Protein AF-A0A7S2LCD8-F1 (afdb_monomer_lite)

pLDDT: mean 74.04, std 15.07, range [37.44, 95.19]

Organism: NCBI:txid1333877

Radius of gyration: 18.88 Å; chains: 1; bounding box: 51×35×50 Å

Structure (mmCIF, N/CA/C/O backbone):
data_AF-A0A7S2LCD8-F1
#
_entry.id   AF-A0A7S2LCD8-F1
#
loop_
_atom_site.group_PDB
_atom_site.id
_atom_site.type_symbol
_atom_site.label_atom_id
_atom_site.label_alt_id
_atom_site.label_comp_id
_atom_site.label_asym_id
_atom_site.label_entity_id
_atom_site.label_seq_id
_atom_site.pdbx_PDB_ins_code
_atom_site.Cartn_x
_atom_site.Cartn_y
_atom_site.Cartn_z
_atom_site.occupancy
_atom_site.B_iso_or_equiv
_atom_site.auth_seq_id
_atom_site.auth_comp_id
_atom_site.auth_asym_id
_atom_site.auth_atom_id
_atom_site.pdbx_PDB_model_num
ATOM 1 N N . GLY A 1 1 ? -22.373 6.140 1.213 1.00 55.47 1 GLY A N 1
ATOM 2 C CA . GLY A 1 1 ? -22.845 5.028 2.057 1.00 55.47 1 GLY A CA 1
ATOM 3 C C . GLY A 1 1 ? -22.522 5.292 3.515 1.00 55.47 1 GLY A C 1
ATOM 4 O O . GLY A 1 1 ? -21.656 6.103 3.817 1.00 55.47 1 GLY A O 1
ATOM 5 N N . THR A 1 2 ? -23.261 4.657 4.424 1.00 69.88 2 THR A N 1
ATOM 6 C CA . THR A 1 2 ? -23.202 4.880 5.884 1.00 69.88 2 THR A CA 1
ATOM 7 C C . THR A 1 2 ? -22.302 3.887 6.629 1.00 69.88 2 THR A C 1
ATOM 9 O O . THR A 1 2 ? -22.151 4.004 7.842 1.00 69.88 2 THR A O 1
ATOM 12 N N . CYS A 1 3 ? -21.682 2.924 5.934 1.00 80.62 3 CYS A N 1
ATOM 13 C CA . CYS A 1 3 ? -20.945 1.817 6.561 1.00 80.62 3 CYS A CA 1
ATOM 14 C C . CYS A 1 3 ? -19.769 2.256 7.447 1.00 80.62 3 CYS A C 1
ATOM 16 O O . CYS A 1 3 ? -19.452 1.574 8.420 1.00 80.62 3 CYS A O 1
ATOM 18 N N . ALA A 1 4 ? -19.160 3.406 7.153 1.00 80.50 4 ALA A N 1
ATOM 19 C CA . ALA A 1 4 ? -18.017 3.945 7.887 1.00 80.50 4 ALA A CA 1
ATOM 20 C C . ALA A 1 4 ? -18.398 4.802 9.115 1.00 80.50 4 ALA A C 1
ATOM 22 O O . ALA A 1 4 ? -17.519 5.327 9.790 1.00 80.50 4 ALA A O 1
ATOM 23 N N . TRP A 1 5 ? -19.693 4.969 9.411 1.00 86.00 5 TRP A N 1
ATOM 24 C CA . TRP A 1 5 ? -20.191 5.919 10.414 1.00 86.00 5 TRP A CA 1
ATOM 25 C C . TRP A 1 5 ? -21.080 5.257 11.471 1.00 86.00 5 TRP A C 1
ATOM 27 O O . TRP A 1 5 ? -22.223 5.667 11.682 1.00 86.00 5 TRP A O 1
ATOM 37 N N . THR A 1 6 ? -20.552 4.235 12.142 1.00 86.69 6 THR A N 1
ATOM 38 C CA . THR A 1 6 ? -21.196 3.627 13.317 1.00 86.69 6 THR A CA 1
ATOM 39 C C . THR A 1 6 ? -20.940 4.455 14.576 1.00 86.69 6 THR A C 1
ATOM 41 O O . THR A 1 6 ? -19.997 5.250 14.623 1.00 86.69 6 THR A O 1
ATOM 44 N N . ASP A 1 7 ? -21.747 4.257 15.618 1.00 89.19 7 ASP A N 1
ATOM 45 C CA . ASP A 1 7 ? -21.558 4.960 16.894 1.00 89.19 7 ASP A CA 1
ATOM 46 C C . ASP A 1 7 ? -20.192 4.648 17.515 1.00 89.19 7 ASP A C 1
ATOM 48 O O . ASP A 1 7 ? -19.476 5.564 17.905 1.00 89.19 7 ASP A O 1
ATOM 52 N N . ALA A 1 8 ? -19.738 3.394 17.434 1.00 86.44 8 ALA A N 1
ATOM 53 C CA . ALA A 1 8 ? -18.400 3.006 17.881 1.00 86.44 8 ALA A CA 1
ATOM 54 C C . ALA A 1 8 ? -17.273 3.793 17.178 1.00 86.44 8 ALA A C 1
ATOM 56 O O . ALA A 1 8 ? -16.275 4.152 17.804 1.00 86.44 8 ALA A O 1
ATOM 57 N N . ILE A 1 9 ? -17.424 4.093 15.882 1.00 88.50 9 ILE A N 1
ATOM 58 C CA . ILE A 1 9 ? -16.447 4.895 15.129 1.00 88.50 9 ILE A CA 1
ATOM 59 C C . ILE A 1 9 ? -16.526 6.369 15.544 1.00 88.50 9 ILE A C 1
ATOM 61 O O . ILE A 1 9 ? -15.492 7.023 15.679 1.00 88.50 9 ILE A O 1
ATOM 65 N N . ARG A 1 10 ? -17.731 6.899 15.790 1.00 89.12 10 ARG A N 1
ATOM 66 C CA . ARG A 1 10 ? -17.924 8.276 16.281 1.00 89.12 10 ARG A CA 1
ATOM 67 C C . ARG A 1 10 ? -17.316 8.478 17.667 1.00 89.12 10 ARG A C 1
ATOM 69 O O . ARG A 1 10 ? -16.632 9.478 17.876 1.00 89.12 10 ARG A O 1
ATOM 76 N N . ASP A 1 11 ? -17.499 7.516 18.564 1.00 89.56 11 ASP A N 1
ATOM 77 C CA . ASP A 1 11 ? -16.921 7.541 19.908 1.00 89.56 11 ASP A CA 1
ATOM 78 C C . ASP A 1 11 ? -15.393 7.502 19.847 1.00 89.56 11 ASP A C 1
ATOM 80 O O . ASP A 1 11 ? -14.712 8.255 20.545 1.00 89.56 11 ASP A O 1
ATOM 84 N N . ARG A 1 12 ? -14.830 6.692 18.941 1.00 87.81 12 ARG A N 1
ATOM 85 C CA . ARG A 1 12 ? -13.382 6.661 18.701 1.00 87.81 12 ARG A CA 1
ATOM 86 C C . ARG A 1 12 ? -12.871 7.985 18.132 1.00 87.81 12 ARG A C 1
ATOM 88 O O . ARG A 1 12 ? -11.840 8.478 18.576 1.00 87.81 12 ARG A O 1
ATOM 95 N N . LEU A 1 13 ? -13.619 8.601 17.213 1.00 86.31 13 LEU A N 1
ATOM 96 C CA . LEU A 1 13 ? -13.315 9.918 16.637 1.00 86.31 13 LEU A CA 1
ATOM 97 C C . LEU A 1 13 ? -13.305 11.055 17.667 1.00 86.31 13 LEU A C 1
ATOM 99 O O . LEU A 1 13 ? -12.672 12.088 17.439 1.00 86.31 13 LEU A O 1
ATOM 103 N N . ALA A 1 14 ? -14.024 10.900 18.779 1.00 87.12 14 ALA A N 1
ATOM 104 C CA . ALA A 1 14 ? -14.004 11.861 19.876 1.00 87.12 14 ALA A CA 1
ATOM 105 C C . ALA A 1 14 ? -12.678 11.840 20.659 1.00 87.12 14 ALA A C 1
ATOM 107 O O . ALA A 1 14 ? -12.384 12.802 21.360 1.00 87.12 14 ALA A O 1
ATOM 108 N N . GLN A 1 15 ? -11.878 10.779 20.514 1.00 86.44 15 GLN A N 1
ATOM 109 C CA . GLN A 1 15 ? -10.609 10.581 21.222 1.00 86.44 15 GLN A CA 1
ATOM 110 C C . GLN A 1 15 ? -9.383 11.027 20.402 1.00 86.44 15 GLN A C 1
ATOM 112 O O . GLN A 1 15 ? -8.271 11.024 20.922 1.00 86.44 15 GLN A O 1
ATOM 117 N N . CYS A 1 16 ? -9.557 11.394 19.128 1.00 86.25 16 CYS A N 1
ATOM 118 C CA . CYS A 1 16 ? -8.460 11.813 18.248 1.00 86.25 16 CYS A CA 1
ATOM 119 C C . CYS A 1 16 ? -8.174 13.318 18.375 1.00 86.25 16 CYS A C 1
ATOM 121 O O . CYS A 1 16 ? -9.072 14.102 18.687 1.00 86.25 16 CYS A O 1
ATOM 123 N N . GLY A 1 17 ? -6.950 13.731 18.030 1.00 85.88 17 GLY A N 1
ATOM 124 C CA . GLY A 1 17 ? -6.634 15.144 17.805 1.00 85.88 17 GLY A CA 1
ATOM 125 C C . GLY A 1 17 ? -7.400 15.721 16.606 1.00 85.88 17 GLY A C 1
ATOM 126 O O . GLY A 1 17 ? -7.797 14.986 15.698 1.00 85.88 17 GLY A O 1
ATOM 127 N N . ASP A 1 18 ? -7.614 17.039 16.594 1.00 86.38 18 ASP A N 1
ATOM 128 C CA . ASP A 1 18 ? -8.485 17.706 15.612 1.00 86.38 18 ASP A CA 1
ATOM 129 C C . ASP A 1 18 ? -8.015 17.563 14.153 1.00 86.38 18 ASP A C 1
ATOM 131 O O . ASP A 1 18 ? -8.847 17.419 13.248 1.00 86.38 18 ASP A O 1
ATOM 135 N N . ASP A 1 19 ? -6.702 17.549 13.917 1.00 84.00 19 ASP A N 1
ATOM 136 C CA . ASP A 1 19 ? -6.129 17.401 12.575 1.00 84.00 19 ASP A CA 1
ATOM 137 C C . ASP A 1 19 ? -6.316 15.979 12.027 1.00 84.00 19 ASP A C 1
ATOM 139 O O . ASP A 1 19 ? -6.861 15.804 10.933 1.00 84.00 19 ASP A O 1
ATOM 143 N N . ASP A 1 20 ? -5.974 14.951 12.815 1.00 83.44 20 ASP A N 1
ATOM 144 C CA . ASP A 1 20 ? -6.192 13.549 12.429 1.00 83.44 20 ASP A CA 1
ATOM 145 C C . ASP A 1 20 ? -7.674 13.270 12.208 1.00 83.44 20 ASP A C 1
ATOM 147 O O . ASP A 1 20 ? -8.060 12.590 11.260 1.00 83.44 20 ASP A O 1
ATOM 151 N N . LYS A 1 21 ? -8.527 13.834 13.070 1.00 85.06 21 LYS A N 1
ATOM 152 C CA . LYS A 1 21 ? -9.976 13.713 12.961 1.00 85.06 21 LYS A CA 1
ATOM 153 C C . LYS A 1 21 ? -10.455 14.252 11.623 1.00 85.06 21 LYS A C 1
ATOM 155 O O . LYS A 1 21 ? -11.257 13.593 10.971 1.00 85.06 21 LYS A O 1
ATOM 160 N N . ARG A 1 22 ? -9.983 15.423 11.183 1.00 86.94 22 ARG A N 1
ATOM 161 C CA . ARG A 1 22 ? -10.373 15.994 9.885 1.00 86.94 22 ARG A CA 1
ATOM 162 C C . ARG A 1 22 ? -10.011 15.058 8.738 1.00 86.94 22 ARG A C 1
ATOM 164 O O . ARG A 1 22 ? -10.870 14.785 7.900 1.00 86.94 22 ARG A O 1
ATOM 171 N N . GLN A 1 23 ? -8.783 14.554 8.725 1.00 86.06 23 GLN A N 1
ATOM 172 C CA . GLN A 1 23 ? -8.305 13.709 7.639 1.00 86.06 23 GLN A CA 1
ATOM 173 C C . GLN A 1 23 ? -8.992 12.336 7.635 1.00 86.06 23 GLN A C 1
ATOM 175 O O . GLN A 1 23 ? -9.474 11.885 6.595 1.00 86.06 23 GLN A O 1
ATOM 180 N N . LEU A 1 24 ? -9.169 11.738 8.813 1.00 85.94 24 LEU A N 1
ATOM 181 C CA . LEU A 1 24 ? -9.886 10.482 8.996 1.00 85.94 24 LEU A CA 1
ATOM 182 C C . LEU A 1 24 ? -11.330 10.569 8.487 1.00 85.94 24 LEU A C 1
ATOM 184 O O . LEU A 1 24 ? -11.808 9.644 7.840 1.00 85.94 24 LEU A O 1
ATOM 188 N N . LYS A 1 25 ? -12.032 11.693 8.692 1.00 87.06 25 LYS A N 1
ATOM 189 C CA . LYS A 1 25 ? -13.385 11.876 8.132 1.00 87.06 25 LYS A CA 1
ATOM 190 C C . LYS A 1 25 ? -13.408 11.824 6.603 1.00 87.06 25 LYS A C 1
ATOM 192 O O . LYS A 1 25 ? -14.356 11.285 6.034 1.00 87.06 25 LYS A O 1
ATOM 197 N N . VAL A 1 26 ? -12.403 12.396 5.939 1.00 88.25 26 VAL A N 1
ATOM 198 C CA . VAL A 1 26 ? -12.306 12.376 4.469 1.00 88.25 26 VAL A CA 1
ATOM 199 C C . VAL A 1 26 ? -12.136 10.940 3.976 1.00 88.25 26 VAL A C 1
ATOM 201 O O . VAL A 1 26 ? -12.832 10.518 3.053 1.00 88.25 26 VAL A O 1
ATOM 204 N N . ASP A 1 27 ? -11.258 10.184 4.621 1.00 88.19 27 ASP A N 1
ATOM 205 C CA . ASP A 1 27 ? -10.946 8.802 4.262 1.00 88.19 27 ASP A CA 1
ATOM 206 C C . ASP A 1 27 ? -12.114 7.843 4.588 1.00 88.19 27 ASP A C 1
ATOM 208 O O . ASP A 1 27 ? -12.477 6.999 3.768 1.00 88.19 27 ASP A O 1
ATOM 212 N N . LEU A 1 28 ? -12.816 8.039 5.712 1.00 86.25 28 LEU A N 1
ATOM 213 C CA . LEU A 1 28 ? -14.052 7.310 6.046 1.00 86.25 28 LEU A CA 1
ATOM 214 C C . LEU A 1 28 ? -15.175 7.564 5.031 1.00 86.25 28 LEU A C 1
ATOM 216 O O . LEU A 1 28 ? -15.915 6.646 4.673 1.00 86.25 28 LEU A O 1
ATOM 220 N N . ASN A 1 29 ? -15.299 8.794 4.528 1.00 86.75 29 ASN A N 1
ATOM 221 C CA . ASN A 1 29 ? -16.264 9.099 3.474 1.00 86.75 29 ASN A CA 1
ATOM 222 C C . ASN A 1 29 ? -15.915 8.387 2.162 1.00 86.75 29 ASN A C 1
ATOM 224 O O . ASN A 1 29 ? -16.821 7.858 1.521 1.00 86.75 29 ASN A O 1
ATOM 228 N N . ARG A 1 30 ? -14.626 8.321 1.793 1.00 84.94 30 ARG A N 1
ATOM 229 C CA . ARG A 1 30 ? -14.166 7.570 0.612 1.00 84.94 30 ARG A CA 1
ATOM 230 C C . ARG A 1 30 ? -14.458 6.075 0.742 1.00 84.94 30 ARG A C 1
ATOM 232 O O . ARG A 1 30 ? -15.060 5.498 -0.163 1.00 84.94 30 ARG A O 1
ATOM 239 N N . LEU A 1 31 ? -14.127 5.475 1.890 1.00 83.25 31 LEU A N 1
ATOM 240 C CA . LEU A 1 31 ? -14.486 4.093 2.239 1.00 83.25 31 LEU A CA 1
ATOM 241 C C . LEU A 1 31 ? -15.987 3.835 2.062 1.00 83.25 31 LEU A C 1
ATOM 243 O O . LEU A 1 31 ? -16.389 2.853 1.447 1.00 83.25 31 LEU A O 1
ATOM 247 N N . GLY A 1 32 ? -16.817 4.755 2.556 1.00 76.75 32 GLY A N 1
ATOM 248 C CA . GLY A 1 32 ? -18.271 4.651 2.496 1.00 76.75 32 GLY A CA 1
ATOM 249 C C . GLY A 1 32 ? -18.889 4.760 1.100 1.00 76.75 32 GLY A C 1
ATOM 250 O O . GLY A 1 32 ? -20.102 4.566 0.974 1.00 76.75 32 GLY A O 1
ATOM 251 N N . THR A 1 33 ? -18.117 5.115 0.071 1.00 77.25 33 THR A N 1
ATOM 252 C CA . THR A 1 33 ? -18.588 5.252 -1.320 1.00 77.25 33 THR A CA 1
ATOM 253 C C . THR A 1 33 ? -18.122 4.131 -2.247 1.00 77.25 33 THR A C 1
ATOM 255 O O . THR A 1 33 ? -18.540 4.097 -3.399 1.00 77.25 33 THR A O 1
ATOM 258 N N . GLU A 1 34 ? -17.287 3.206 -1.773 1.00 73.56 34 GLU A N 1
ATOM 259 C CA . GLU A 1 34 ? -16.755 2.130 -2.609 1.00 73.56 34 GLU A CA 1
ATOM 260 C C . GLU A 1 34 ? -17.728 0.942 -2.687 1.00 73.56 34 GLU A C 1
ATOM 262 O O . GLU A 1 34 ? -17.779 0.097 -1.798 1.00 73.56 34 GLU A O 1
ATOM 267 N N . GLU A 1 35 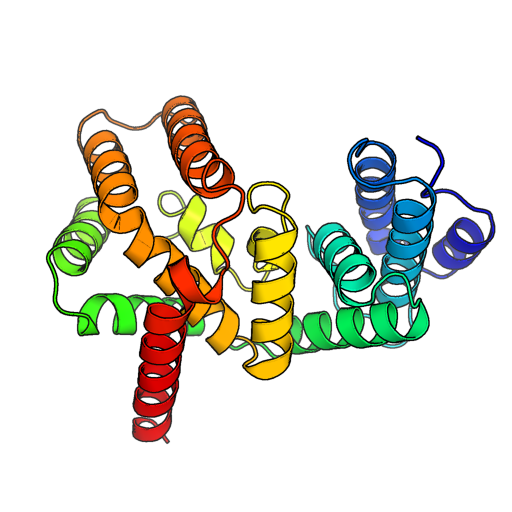? -18.491 0.850 -3.779 1.00 67.62 35 GLU A N 1
ATOM 268 C CA . GLU A 1 35 ? -19.505 -0.202 -3.978 1.00 67.62 35 GLU A CA 1
ATOM 269 C C . GLU A 1 35 ? -18.914 -1.621 -4.056 1.00 67.62 35 GLU A C 1
ATOM 271 O O . GLU A 1 35 ? -19.580 -2.596 -3.709 1.00 67.62 35 GLU A O 1
ATOM 276 N N . SER A 1 36 ? -17.652 -1.753 -4.481 1.00 69.38 36 SER A N 1
ATOM 277 C CA . SER A 1 36 ? -16.945 -3.039 -4.555 1.00 69.38 36 SER A CA 1
ATOM 278 C C . SER A 1 36 ? -16.502 -3.584 -3.197 1.00 69.38 36 SER A C 1
ATOM 280 O O . SER A 1 36 ? -16.084 -4.741 -3.115 1.00 69.38 36 SER A O 1
ATOM 282 N N . PHE A 1 37 ? -16.578 -2.773 -2.140 1.00 76.38 37 PHE A N 1
ATOM 283 C CA . PHE A 1 37 ? -16.124 -3.118 -0.802 1.00 76.38 37 PHE A CA 1
ATOM 284 C C . PHE A 1 37 ? -17.340 -3.227 0.124 1.00 76.38 37 PHE A C 1
ATOM 286 O O . PHE A 1 37 ? -17.855 -2.231 0.623 1.00 76.38 37 PHE A O 1
ATOM 293 N N . GLY A 1 38 ? -17.847 -4.455 0.284 1.00 83.75 38 GLY A N 1
ATOM 294 C CA . GLY A 1 38 ? -19.124 -4.740 0.947 1.00 83.75 38 GLY A CA 1
ATOM 295 C C . GLY A 1 38 ? -19.298 -4.071 2.317 1.00 83.75 38 GLY A C 1
ATOM 296 O O . GLY A 1 38 ? -18.333 -3.772 3.020 1.00 83.75 38 GLY A O 1
ATOM 297 N N . GLN A 1 39 ? -20.559 -3.849 2.708 1.00 86.19 39 GLN A N 1
ATOM 298 C CA . GLN A 1 39 ? -20.940 -3.063 3.892 1.00 86.19 39 GLN A CA 1
ATOM 299 C C . GLN A 1 39 ? -20.192 -3.497 5.167 1.00 86.19 39 GLN A C 1
ATOM 301 O O . GLN A 1 39 ? -19.689 -2.649 5.900 1.00 86.19 39 GLN A O 1
ATOM 306 N N . GLU A 1 40 ? -20.088 -4.806 5.413 1.00 89.00 40 GLU A N 1
ATOM 307 C CA . GLU A 1 40 ? -19.394 -5.355 6.582 1.00 89.00 40 GLU A CA 1
ATOM 308 C C . GLU A 1 40 ? -17.883 -5.090 6.531 1.00 89.00 40 GLU A C 1
ATOM 310 O O . GLU A 1 40 ? -17.312 -4.602 7.510 1.00 89.00 40 GLU A O 1
ATOM 315 N N . GLN A 1 41 ? -17.232 -5.341 5.388 1.00 89.75 41 GLN A N 1
ATOM 316 C CA . GLN A 1 41 ? -15.800 -5.071 5.235 1.00 89.75 41 GLN A CA 1
ATOM 317 C C . GLN A 1 41 ? -15.495 -3.576 5.359 1.00 89.75 41 GLN A C 1
ATOM 319 O O . GLN A 1 41 ? -14.499 -3.211 5.982 1.00 89.75 41 GLN A O 1
ATOM 324 N N . CYS A 1 42 ? -16.366 -2.712 4.832 1.00 90.25 42 CYS A N 1
ATOM 325 C CA . CYS A 1 42 ? -16.269 -1.267 5.009 1.00 90.25 42 CYS A CA 1
ATOM 326 C C . CYS A 1 42 ? -16.312 -0.877 6.491 1.00 90.25 42 CYS A C 1
ATOM 328 O O . CYS A 1 42 ? -15.428 -0.156 6.957 1.00 90.25 42 CYS A O 1
ATOM 330 N N . THR A 1 43 ? -17.290 -1.379 7.255 1.00 91.44 43 THR A N 1
ATOM 331 C CA . THR A 1 43 ? -17.384 -1.097 8.695 1.00 91.44 43 THR A CA 1
ATOM 332 C C . THR A 1 43 ? -16.145 -1.581 9.445 1.00 91.44 43 THR A C 1
ATOM 334 O O . THR A 1 43 ? -15.620 -0.860 10.294 1.00 91.44 43 THR A O 1
ATOM 337 N N . GLN A 1 44 ? -15.625 -2.763 9.110 1.00 93.25 44 GLN A N 1
ATOM 338 C CA . GLN A 1 44 ? -14.402 -3.272 9.726 1.00 93.25 44 GLN A CA 1
ATOM 339 C C . GLN A 1 44 ? -13.166 -2.446 9.356 1.00 93.25 44 GLN A C 1
ATOM 341 O O . GLN A 1 44 ? -12.359 -2.148 10.233 1.00 93.25 44 GLN A O 1
ATOM 346 N N . ALA A 1 45 ? -13.011 -2.037 8.094 1.00 93.44 45 ALA A N 1
ATOM 347 C CA . ALA A 1 45 ? -11.870 -1.226 7.664 1.00 93.44 45 ALA A CA 1
ATOM 348 C C . ALA A 1 45 ? -11.904 0.157 8.314 1.00 93.44 45 ALA A C 1
ATOM 350 O O . ALA A 1 45 ? -10.878 0.643 8.783 1.00 93.44 45 ALA A O 1
ATOM 351 N N . ALA A 1 46 ? -13.092 0.750 8.423 1.00 93.00 46 ALA A N 1
ATOM 352 C CA . ALA A 1 46 ? -13.305 1.994 9.144 1.00 93.00 46 ALA A CA 1
ATOM 353 C C . ALA A 1 46 ? -12.941 1.865 10.635 1.00 93.00 46 ALA A C 1
ATOM 355 O O . ALA A 1 46 ? -12.276 2.744 11.184 1.00 93.00 46 ALA A O 1
ATOM 356 N N . ALA A 1 47 ? -13.310 0.752 11.278 1.00 93.50 47 ALA A N 1
ATOM 357 C CA . ALA A 1 47 ? -12.941 0.474 12.663 1.00 93.50 47 ALA A CA 1
ATOM 358 C C . ALA A 1 47 ? -11.425 0.268 12.839 1.00 93.50 47 ALA A C 1
ATOM 360 O O . ALA A 1 47 ? -10.846 0.825 13.769 1.00 93.50 47 ALA A O 1
ATOM 361 N N . VAL A 1 48 ? -10.768 -0.474 11.938 1.00 94.94 48 VAL A N 1
ATOM 362 C CA . VAL A 1 48 ? -9.304 -0.670 11.936 1.00 94.94 48 VAL A CA 1
ATOM 363 C C . VAL A 1 48 ? -8.578 0.665 11.761 1.00 94.94 48 VAL A C 1
ATOM 365 O O . VAL A 1 48 ? -7.668 0.977 12.530 1.00 94.94 48 VAL A O 1
ATOM 368 N N . LEU A 1 49 ? -9.017 1.478 10.797 1.00 93.75 49 LEU A N 1
ATOM 369 C CA . LEU A 1 49 ? -8.444 2.791 10.524 1.00 93.75 49 LEU A CA 1
ATOM 370 C C . LEU A 1 49 ? -8.584 3.721 11.738 1.00 93.75 49 LEU A C 1
ATOM 372 O O . LEU A 1 49 ? -7.592 4.273 12.208 1.00 93.75 49 LEU A O 1
ATOM 376 N N . ALA A 1 50 ? -9.791 3.850 12.297 1.00 91.94 50 ALA A N 1
ATOM 377 C CA . ALA A 1 50 ? -10.029 4.679 13.478 1.00 91.94 50 ALA A CA 1
ATOM 378 C C . ALA A 1 50 ? -9.250 4.180 14.709 1.00 91.94 50 ALA A C 1
ATOM 380 O O . ALA A 1 50 ? -8.755 4.984 15.499 1.00 91.94 50 ALA A O 1
ATOM 381 N N . ALA A 1 51 ? -9.104 2.861 14.877 1.00 91.25 51 ALA A N 1
ATOM 382 C CA . ALA A 1 51 ? -8.346 2.286 15.983 1.00 91.25 51 ALA A CA 1
ATOM 383 C C . ALA A 1 51 ? -6.859 2.655 15.921 1.00 91.25 51 ALA A C 1
ATOM 385 O O . ALA A 1 51 ? -6.304 3.045 16.950 1.00 91.25 51 ALA A O 1
ATOM 386 N N . GLY A 1 52 ? -6.235 2.572 14.742 1.00 89.81 52 GLY A N 1
ATOM 387 C CA . GLY A 1 52 ? -4.814 2.885 14.596 1.00 89.81 52 GLY A CA 1
ATOM 388 C C . GLY A 1 52 ? -4.503 4.379 14.470 1.00 89.81 52 GLY A C 1
ATOM 389 O O . GLY A 1 52 ? -3.433 4.800 14.899 1.00 89.81 52 GLY A O 1
ATOM 390 N N . VAL A 1 53 ? -5.439 5.192 13.968 1.00 89.81 53 VAL A N 1
ATOM 391 C CA . VAL A 1 53 ? -5.291 6.659 13.891 1.00 89.81 53 VAL A CA 1
ATOM 392 C C . VAL A 1 53 ? -5.604 7.348 15.217 1.00 89.81 53 VAL A C 1
ATOM 394 O O . VAL A 1 53 ? -5.134 8.449 15.445 1.00 89.81 53 VAL A O 1
ATOM 397 N N . CYS A 1 54 ? -6.381 6.746 16.115 1.00 89.31 54 CYS A N 1
ATOM 398 C CA . CYS A 1 54 ? -6.752 7.385 17.388 1.00 89.31 54 CYS A CA 1
ATOM 399 C C . CYS A 1 54 ? -6.223 6.623 18.607 1.00 89.31 54 CYS A C 1
ATOM 401 O O . CYS A 1 54 ? -6.664 6.846 19.731 1.00 89.31 54 CYS A O 1
ATOM 403 N N . GLY A 1 55 ? -5.293 5.691 18.386 1.00 84.94 55 GLY A N 1
ATOM 404 C CA . GLY A 1 55 ? -4.618 4.954 19.446 1.00 84.94 55 GLY A CA 1
ATOM 405 C C . GLY A 1 55 ? -3.527 5.779 20.147 1.00 84.94 55 GLY A C 1
ATOM 406 O O . GLY A 1 55 ? -3.002 6.733 19.573 1.00 84.94 55 GLY A O 1
ATOM 407 N N . PRO A 1 56 ? -3.120 5.384 21.367 1.00 81.81 56 PRO A N 1
ATOM 408 C CA . PRO A 1 56 ? -2.097 6.094 22.144 1.00 81.81 56 PRO A CA 1
ATOM 409 C C . PRO A 1 56 ? -0.707 6.077 21.488 1.00 81.81 56 PRO A C 1
ATOM 411 O O . PRO A 1 56 ? 0.085 6.983 21.708 1.00 81.81 56 PRO A O 1
ATOM 414 N N . ASN A 1 57 ? -0.428 5.070 20.655 1.00 79.31 57 ASN A N 1
ATOM 415 C CA . ASN A 1 57 ? 0.836 4.907 19.929 1.00 79.31 57 ASN A CA 1
ATOM 416 C C . ASN A 1 57 ? 0.646 5.100 18.419 1.00 79.31 57 ASN A C 1
ATOM 418 O O . ASN A 1 57 ? 1.277 4.407 17.616 1.00 79.31 57 ASN A O 1
ATOM 422 N N . LYS A 1 58 ? -0.287 5.976 18.026 1.00 82.88 58 LYS A N 1
ATOM 423 C CA . LYS A 1 58 ? -0.578 6.215 16.614 1.00 82.88 58 LYS A CA 1
ATOM 424 C C . LYS A 1 58 ? 0.659 6.764 15.885 1.00 82.88 58 LYS A C 1
ATOM 426 O O . LYS A 1 58 ? 1.347 7.638 16.419 1.00 82.88 58 LYS A O 1
ATOM 431 N N . PRO A 1 59 ? 0.940 6.299 14.662 1.00 82.06 59 PRO A N 1
ATOM 432 C CA . PRO A 1 59 ? 1.897 6.966 13.792 1.00 82.06 59 PRO A CA 1
ATOM 433 C C . PRO A 1 59 ? 1.310 8.289 13.263 1.00 82.06 59 PRO A C 1
ATOM 435 O O . PRO A 1 59 ? 0.100 8.518 13.380 1.00 82.06 59 PRO A O 1
ATOM 438 N N . PRO A 1 60 ? 2.139 9.171 12.673 1.00 83.25 60 PRO A N 1
ATOM 439 C CA . PRO A 1 60 ? 1.641 10.325 11.932 1.00 83.25 60 PRO A CA 1
ATOM 440 C C . PRO A 1 60 ? 0.648 9.889 10.854 1.00 83.25 60 PRO A C 1
ATOM 442 O O . PRO A 1 60 ? 0.876 8.892 10.166 1.00 83.25 60 PRO A O 1
ATOM 445 N N . TYR A 1 61 ? -0.450 10.630 10.712 1.00 84.06 61 TYR A N 1
ATOM 446 C CA . TYR A 1 61 ? -1.405 10.380 9.642 1.00 84.06 61 TYR A CA 1
ATOM 447 C C . TYR A 1 61 ? -0.756 10.655 8.284 1.00 84.06 61 TYR A C 1
ATOM 449 O O . TYR A 1 61 ? -0.135 11.699 8.098 1.00 84.06 61 TYR A O 1
ATOM 457 N N . TYR A 1 62 ? -0.968 9.767 7.314 1.00 80.69 62 TYR A N 1
ATOM 458 C CA . TYR A 1 62 ? -0.608 10.002 5.917 1.00 80.69 62 TYR A CA 1
ATOM 459 C C . TYR A 1 62 ? -1.731 9.548 4.980 1.00 80.69 62 TYR A C 1
ATOM 461 O O . TYR A 1 62 ? -2.579 8.721 5.326 1.00 80.69 62 TYR A O 1
ATOM 469 N N . GLN A 1 63 ? -1.766 10.115 3.776 1.00 77.00 63 GLN A N 1
ATOM 470 C CA . GLN A 1 63 ? -2.814 9.817 2.807 1.00 77.00 63 GLN A CA 1
ATOM 471 C C . GLN A 1 63 ? -2.735 8.357 2.332 1.00 77.00 63 GLN A C 1
ATOM 473 O O . GLN A 1 63 ? -1.681 7.866 1.930 1.00 77.00 63 GLN A O 1
ATOM 478 N N . GLY A 1 64 ? -3.877 7.666 2.310 1.00 81.81 64 GLY A N 1
ATOM 479 C CA . GLY A 1 64 ? -3.964 6.275 1.858 1.00 81.81 64 GLY A CA 1
ATOM 480 C C . GLY A 1 64 ? -3.894 5.238 2.983 1.00 81.81 64 GLY A C 1
ATOM 481 O O . GLY A 1 64 ? -3.844 4.041 2.702 1.00 81.81 64 GLY A O 1
ATOM 482 N N . MET A 1 65 ? -3.899 5.656 4.255 1.00 88.81 65 MET A N 1
ATOM 483 C CA . MET A 1 65 ? -4.091 4.727 5.376 1.00 88.81 65 MET A CA 1
ATOM 484 C C . MET A 1 65 ? -5.427 3.965 5.278 1.00 88.81 65 MET A C 1
ATOM 486 O O . MET A 1 65 ? -5.499 2.813 5.701 1.00 88.81 65 MET A O 1
ATOM 490 N N . ASP A 1 66 ? -6.467 4.552 4.683 1.00 90.12 66 ASP A N 1
ATOM 491 C CA . ASP A 1 66 ? -7.720 3.858 4.369 1.00 90.12 66 ASP A CA 1
ATOM 492 C C . ASP A 1 66 ? -7.514 2.645 3.465 1.00 90.12 66 ASP A C 1
ATOM 494 O O . ASP A 1 66 ? -8.058 1.577 3.736 1.00 90.12 66 ASP A O 1
ATOM 498 N N . GLU A 1 67 ? -6.677 2.766 2.441 1.00 88.50 67 GLU A N 1
ATOM 499 C CA . GLU A 1 67 ? -6.335 1.649 1.559 1.00 88.50 67 GLU A CA 1
ATOM 500 C C . GLU A 1 67 ? -5.572 0.544 2.291 1.00 88.50 67 GLU A C 1
ATOM 502 O O . GLU A 1 67 ? -5.866 -0.641 2.117 1.00 88.50 67 GLU A O 1
ATOM 507 N N . VAL A 1 68 ? -4.642 0.912 3.179 1.00 91.06 68 VAL A N 1
ATOM 508 C CA . VAL A 1 68 ? -3.945 -0.060 4.039 1.00 91.06 68 VAL A CA 1
ATOM 509 C C . VAL A 1 68 ? -4.961 -0.806 4.914 1.00 91.06 68 VAL A C 1
ATOM 511 O O . VAL A 1 68 ? -4.888 -2.031 5.029 1.00 91.06 68 VAL A O 1
ATOM 514 N N . ALA A 1 69 ? -5.944 -0.102 5.488 1.00 92.94 69 ALA A N 1
ATOM 515 C CA . ALA A 1 69 ? -6.998 -0.708 6.300 1.00 92.94 69 ALA A CA 1
ATOM 516 C C . ALA A 1 69 ? -7.895 -1.657 5.482 1.00 92.94 69 ALA A C 1
ATOM 518 O O . ALA A 1 69 ? -8.175 -2.771 5.934 1.00 92.94 69 ALA A O 1
ATOM 519 N N . LYS A 1 70 ? -8.285 -1.277 4.253 1.00 91.38 70 LYS A N 1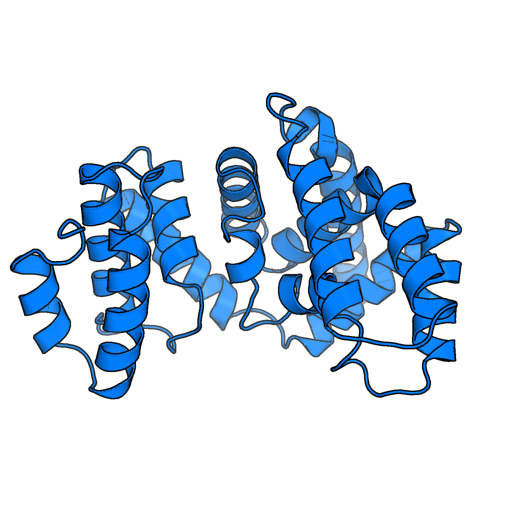
ATOM 520 C CA . LYS A 1 70 ? -9.044 -2.149 3.332 1.00 91.38 70 LYS A CA 1
ATOM 521 C C . LYS A 1 70 ? -8.296 -3.447 3.058 1.00 91.38 70 LYS A C 1
ATOM 523 O O . LYS A 1 70 ? -8.857 -4.542 3.175 1.00 91.38 70 LYS A O 1
ATOM 528 N N . VAL A 1 71 ? -7.015 -3.338 2.706 1.00 91.25 71 VAL A N 1
ATOM 529 C CA . VAL A 1 71 ? -6.196 -4.504 2.371 1.00 91.25 71 VAL A CA 1
ATOM 530 C C . VAL A 1 71 ? -5.970 -5.378 3.603 1.00 91.25 71 VAL A C 1
ATOM 532 O O . VAL A 1 71 ? -6.086 -6.597 3.487 1.00 91.25 71 VAL A O 1
ATOM 535 N N . ALA A 1 72 ? -5.751 -4.792 4.783 1.00 93.75 72 ALA A N 1
ATOM 536 C CA . ALA A 1 72 ? -5.595 -5.532 6.035 1.00 93.75 72 ALA A CA 1
ATOM 537 C C . ALA A 1 72 ? -6.847 -6.351 6.394 1.00 93.75 72 ALA A C 1
ATOM 539 O O . ALA A 1 72 ? -6.740 -7.544 6.691 1.00 93.75 72 ALA A O 1
ATOM 540 N N . VAL A 1 73 ? -8.039 -5.749 6.300 1.00 94.12 73 VAL A N 1
ATOM 541 C CA . VAL A 1 73 ? -9.321 -6.444 6.521 1.00 94.12 73 VAL A CA 1
ATOM 542 C C . VAL A 1 73 ? -9.506 -7.581 5.524 1.00 94.12 73 VAL A C 1
ATOM 544 O O . VAL A 1 73 ? -9.843 -8.705 5.910 1.00 94.12 73 VAL A O 1
ATOM 547 N N . THR A 1 74 ? -9.210 -7.325 4.249 1.00 90.62 74 THR A N 1
ATOM 548 C CA . THR A 1 74 ? -9.349 -8.338 3.199 1.00 90.62 74 THR A CA 1
ATOM 549 C C . THR A 1 74 ? -8.357 -9.491 3.405 1.00 90.62 74 THR A C 1
ATOM 551 O O . THR A 1 74 ? -8.736 -10.659 3.345 1.00 90.62 74 THR A O 1
ATOM 554 N N . ALA A 1 75 ? -7.082 -9.197 3.683 1.00 90.62 75 ALA A N 1
ATOM 555 C CA . ALA A 1 75 ? -6.033 -10.191 3.945 1.00 90.62 75 ALA A CA 1
ATOM 556 C C . ALA A 1 75 ? -6.304 -11.011 5.219 1.00 90.62 75 ALA A C 1
ATOM 558 O O . ALA A 1 75 ? -5.978 -12.198 5.296 1.00 90.62 75 ALA A O 1
ATOM 559 N N . SER A 1 76 ? -6.960 -10.397 6.202 1.00 92.75 76 SER A N 1
ATOM 560 C CA . SER A 1 76 ? -7.381 -11.046 7.442 1.00 92.75 76 SER A CA 1
ATOM 561 C C . SER A 1 76 ? -8.704 -11.794 7.330 1.00 92.75 76 SER A C 1
ATOM 563 O O . SER A 1 76 ? -9.146 -12.351 8.331 1.00 92.75 76 SER A O 1
ATOM 565 N N . ARG A 1 77 ? -9.330 -11.842 6.144 1.00 90.12 77 ARG A N 1
ATOM 566 C CA . ARG A 1 77 ? -10.636 -12.488 5.917 1.00 90.12 77 ARG A CA 1
ATOM 567 C C . ARG A 1 77 ? -11.717 -11.990 6.887 1.00 90.12 77 ARG A C 1
ATOM 569 O O . ARG A 1 77 ? -12.545 -12.766 7.346 1.00 90.12 77 ARG A O 1
ATOM 576 N N . GLY A 1 78 ? -11.661 -10.706 7.235 1.00 83.62 78 GLY A N 1
ATOM 577 C CA . GLY A 1 78 ? -12.601 -10.073 8.158 1.00 83.62 78 GLY A CA 1
ATOM 578 C C . GLY A 1 78 ? -12.372 -10.352 9.653 1.00 83.62 78 GLY A C 1
ATOM 579 O O . GLY A 1 78 ? -13.189 -9.965 10.485 1.00 83.62 78 GLY A O 1
ATOM 580 N N . HIS A 1 79 ? -11.269 -11.002 10.045 1.00 93.19 79 HIS A N 1
ATOM 581 C CA . HIS A 1 79 ? -10.908 -11.125 11.461 1.00 93.19 79 HIS A CA 1
ATOM 582 C C . HIS A 1 79 ? -10.354 -9.797 11.993 1.00 93.19 79 HIS A C 1
ATOM 584 O O . HIS A 1 79 ? -9.191 -9.475 11.753 1.00 93.19 79 HIS A O 1
ATOM 590 N N . PHE A 1 80 ? -11.174 -9.047 12.738 1.00 92.50 80 PHE A N 1
ATOM 591 C CA . PHE A 1 80 ? -10.861 -7.685 13.191 1.00 92.50 80 PHE A CA 1
ATOM 592 C C . PHE A 1 80 ? -9.502 -7.553 13.895 1.00 92.50 80 PHE A C 1
ATOM 594 O O . PHE A 1 80 ? -8.675 -6.752 13.469 1.00 92.50 80 PHE A O 1
ATOM 601 N N . GLN A 1 81 ? -9.238 -8.363 14.926 1.00 94.75 81 GLN A N 1
ATOM 602 C CA . GLN A 1 81 ? -7.991 -8.266 15.694 1.00 94.75 81 GLN A CA 1
ATOM 603 C C . GLN A 1 81 ? -6.758 -8.504 14.811 1.00 94.75 81 GLN A C 1
ATOM 605 O O . GLN A 1 81 ? -5.795 -7.744 14.858 1.00 94.75 81 GLN A O 1
ATOM 610 N N . LYS A 1 82 ? -6.825 -9.507 13.929 1.00 95.19 82 LYS A N 1
ATOM 611 C CA . LYS A 1 82 ? -5.758 -9.791 12.967 1.00 95.19 82 LYS A CA 1
ATOM 612 C C . LYS A 1 82 ? -5.584 -8.642 11.969 1.00 95.19 82 LYS A C 1
ATOM 614 O O . LYS A 1 82 ? -4.455 -8.266 11.674 1.00 95.19 82 LYS A O 1
ATOM 619 N N . ALA A 1 83 ? -6.680 -8.061 11.480 1.00 94.94 83 ALA A N 1
ATOM 620 C CA . ALA A 1 83 ? -6.632 -6.920 10.569 1.00 94.94 83 ALA A CA 1
ATOM 621 C C . ALA A 1 83 ? -5.968 -5.711 11.233 1.00 94.94 83 ALA A C 1
ATOM 623 O O . ALA A 1 83 ? -5.113 -5.076 10.621 1.00 94.94 83 ALA A O 1
ATOM 624 N N . GLN A 1 84 ? -6.300 -5.441 12.497 1.00 93.88 84 GLN A N 1
ATOM 625 C CA . GLN A 1 84 ? -5.679 -4.381 13.280 1.00 93.88 84 GLN A CA 1
ATOM 626 C C . GLN A 1 84 ? -4.173 -4.625 13.473 1.00 93.88 84 GLN A C 1
ATOM 628 O O . GLN A 1 84 ? -3.371 -3.742 13.181 1.00 93.88 84 GLN A O 1
ATOM 633 N N . GLU A 1 85 ? -3.766 -5.830 13.881 1.00 93.12 85 GLU A N 1
ATOM 634 C CA . GLU A 1 85 ? -2.349 -6.179 14.063 1.00 93.12 85 GLU A CA 1
ATOM 635 C C . GLU A 1 85 ? -1.540 -6.038 12.764 1.00 93.12 85 GLU A C 1
ATOM 637 O O . GLU A 1 85 ? -0.424 -5.509 12.766 1.00 93.12 85 GLU A O 1
ATOM 642 N N . GLN A 1 86 ? -2.102 -6.493 11.639 1.00 93.50 86 GLN A N 1
ATOM 643 C CA . GLN A 1 86 ? -1.470 -6.384 10.324 1.00 93.50 86 GLN A CA 1
ATOM 644 C C . GLN A 1 86 ? -1.385 -4.934 9.844 1.00 93.50 86 GLN A C 1
ATOM 646 O O . GLN A 1 86 ? -0.349 -4.527 9.316 1.00 93.50 86 GLN A O 1
ATOM 651 N N . PHE A 1 87 ? -2.451 -4.158 10.046 1.00 93.31 87 PHE A N 1
ATOM 652 C CA . PHE A 1 87 ? -2.492 -2.732 9.749 1.00 93.31 87 PHE A CA 1
ATOM 653 C C . PHE A 1 87 ? -1.396 -1.990 10.517 1.00 93.31 87 PHE A C 1
ATOM 655 O O . PHE A 1 87 ? -0.506 -1.403 9.905 1.00 93.31 87 PHE A O 1
ATOM 662 N N . GLU A 1 88 ? -1.377 -2.110 11.846 1.00 90.94 88 GLU A N 1
ATOM 663 C CA . GLU A 1 88 ? -0.372 -1.472 12.701 1.00 90.94 88 GLU A CA 1
ATOM 664 C C . GLU A 1 88 ? 1.055 -1.904 12.349 1.00 90.94 88 GLU A C 1
ATOM 666 O O . GLU A 1 88 ? 1.980 -1.091 12.382 1.00 90.94 88 GLU A O 1
ATOM 671 N N . ARG A 1 89 ? 1.260 -3.180 11.996 1.00 90.00 89 ARG A N 1
ATOM 672 C CA . ARG A 1 89 ? 2.567 -3.673 11.549 1.00 90.00 89 ARG A CA 1
ATOM 673 C C . ARG A 1 89 ? 3.038 -2.947 10.294 1.00 90.00 89 ARG A C 1
ATOM 675 O O . ARG A 1 89 ? 4.195 -2.539 10.257 1.00 90.00 89 ARG A O 1
ATOM 682 N N . VAL A 1 90 ? 2.177 -2.785 9.290 1.00 88.00 90 VAL A N 1
ATOM 683 C CA . VAL A 1 90 ? 2.541 -2.064 8.063 1.00 88.00 90 VAL A CA 1
ATOM 684 C C . VAL A 1 90 ? 2.804 -0.591 8.349 1.00 88.00 90 VAL A C 1
ATOM 686 O O . VAL A 1 90 ? 3.809 -0.073 7.870 1.00 88.00 90 VAL A O 1
ATOM 689 N N . LEU A 1 91 ? 2.008 0.058 9.204 1.00 85.50 91 LEU A N 1
ATOM 690 C CA . LEU A 1 91 ? 2.283 1.446 9.578 1.00 85.50 91 LEU A CA 1
ATOM 691 C C . LEU A 1 91 ? 3.630 1.601 10.302 1.00 85.50 91 LEU A C 1
ATOM 693 O O . LEU A 1 91 ? 4.381 2.530 10.021 1.00 85.50 91 LEU A O 1
ATOM 697 N N . ARG A 1 92 ? 3.979 0.675 11.207 1.00 85.44 92 ARG A N 1
ATOM 698 C CA . ARG A 1 92 ? 5.298 0.675 11.864 1.00 85.44 92 ARG A CA 1
ATOM 699 C C . ARG A 1 92 ? 6.432 0.509 10.855 1.00 85.44 92 ARG A C 1
ATOM 701 O O . ARG A 1 92 ? 7.436 1.200 10.961 1.00 85.44 92 ARG A O 1
ATOM 708 N N . LEU A 1 93 ? 6.270 -0.372 9.868 1.00 83.38 93 LEU A N 1
ATOM 709 C CA . LEU A 1 93 ? 7.256 -0.552 8.798 1.00 83.38 93 LEU A CA 1
ATOM 710 C C . LEU A 1 93 ? 7.397 0.699 7.919 1.00 83.38 93 LEU A C 1
ATOM 712 O O . LEU A 1 93 ? 8.506 0.972 7.473 1.00 83.38 93 LEU A O 1
ATOM 716 N N . GLN A 1 94 ? 6.315 1.458 7.716 1.00 77.94 94 GLN A N 1
ATOM 717 C CA . GLN A 1 94 ? 6.336 2.751 7.024 1.00 77.94 94 GLN A CA 1
ATOM 718 C C . GLN A 1 94 ? 7.151 3.790 7.804 1.00 77.94 94 GLN A C 1
ATOM 720 O O . GLN A 1 94 ? 8.035 4.443 7.258 1.00 77.94 94 GLN A O 1
ATOM 725 N N . VAL A 1 95 ? 6.879 3.920 9.106 1.00 77.44 95 VAL A N 1
ATOM 726 C CA . VAL A 1 95 ? 7.559 4.892 9.977 1.00 77.44 95 VAL A CA 1
ATOM 727 C C . VAL A 1 95 ? 9.034 4.539 10.159 1.00 77.44 95 VAL A C 1
ATOM 729 O O . VAL A 1 95 ? 9.886 5.420 10.164 1.00 77.44 95 VAL A O 1
ATOM 732 N N . CYS A 1 96 ? 9.351 3.250 10.287 1.00 76.75 96 CYS A N 1
ATOM 733 C CA . CYS A 1 96 ? 10.725 2.763 10.396 1.00 76.75 96 CYS A CA 1
ATOM 734 C C . CYS A 1 96 ? 11.419 2.599 9.035 1.00 76.75 96 CYS A C 1
ATOM 736 O O . CYS A 1 96 ? 12.542 2.090 8.987 1.00 76.75 96 CYS A O 1
ATOM 738 N N . ALA A 1 97 ? 10.764 2.971 7.934 1.00 68.00 97 ALA A N 1
ATOM 739 C CA . ALA A 1 97 ? 11.366 2.895 6.618 1.00 68.00 97 ALA A CA 1
ATOM 740 C C . ALA A 1 97 ? 12.594 3.815 6.536 1.00 68.00 97 ALA A C 1
ATOM 742 O O . ALA A 1 97 ? 12.578 4.914 7.100 1.00 68.00 97 ALA A O 1
ATOM 743 N N . PRO A 1 98 ? 13.649 3.407 5.807 1.00 69.38 98 PRO A N 1
ATOM 744 C CA . PRO A 1 98 ? 14.710 4.328 5.437 1.00 69.38 98 PRO A CA 1
ATOM 745 C C . PRO A 1 98 ? 14.134 5.562 4.729 1.00 69.38 98 PRO A C 1
ATOM 747 O O . PRO A 1 98 ? 13.110 5.427 4.049 1.00 69.38 98 PRO A O 1
ATOM 750 N N . PRO A 1 99 ? 14.802 6.727 4.824 1.00 70.44 99 PRO A N 1
ATOM 751 C CA . PRO A 1 99 ? 14.397 7.920 4.098 1.00 70.44 99 PRO A CA 1
ATOM 752 C C . PRO A 1 99 ? 14.143 7.607 2.626 1.00 70.44 99 PRO A C 1
ATOM 754 O O . PRO A 1 99 ? 14.901 6.853 2.009 1.00 70.44 99 PRO A O 1
ATOM 757 N N . GLU A 1 100 ? 13.118 8.223 2.046 1.00 65.88 100 GLU A N 1
ATOM 758 C CA . GLU A 1 100 ? 12.749 8.044 0.639 1.00 65.88 100 GLU A CA 1
ATOM 759 C C . GLU A 1 100 ? 13.951 8.077 -0.307 1.00 65.88 100 GLU A C 1
ATOM 761 O O . GLU A 1 100 ? 14.086 7.225 -1.183 1.00 65.88 100 GLU A O 1
ATOM 766 N N . GLN A 1 101 ? 14.861 9.031 -0.109 1.00 65.56 101 GLN A N 1
ATOM 767 C CA . GLN A 1 101 ? 16.026 9.176 -0.967 1.00 65.56 101 GLN A CA 1
ATOM 768 C C . GLN A 1 101 ? 16.916 7.925 -0.962 1.00 65.56 101 GLN A C 1
ATOM 770 O O . GLN A 1 101 ? 17.490 7.574 -1.992 1.00 65.56 101 GLN A O 1
ATOM 775 N N . GLU A 1 102 ? 16.998 7.205 0.157 1.00 72.25 102 GLU A N 1
ATOM 776 C CA . GLU A 1 102 ? 17.713 5.934 0.231 1.00 72.25 102 GLU A CA 1
ATOM 777 C C . GLU A 1 102 ? 16.979 4.827 -0.536 1.00 72.25 102 GLU A C 1
ATOM 779 O O . GLU A 1 102 ? 17.603 4.083 -1.298 1.00 72.25 102 GLU A O 1
ATOM 784 N N . LEU A 1 103 ? 15.656 4.734 -0.392 1.00 70.00 103 LEU A N 1
ATOM 785 C CA . LEU A 1 103 ? 14.832 3.762 -1.120 1.00 70.00 103 LEU A CA 1
ATOM 786 C C . LEU A 1 103 ? 14.872 4.009 -2.626 1.00 70.00 103 LEU A C 1
ATOM 788 O O . LEU A 1 103 ? 15.020 3.068 -3.410 1.00 70.00 103 LEU A O 1
ATOM 792 N N . TRP A 1 104 ? 14.827 5.276 -3.029 1.00 67.69 104 TRP A N 1
ATOM 793 C CA . TRP A 1 104 ? 14.992 5.703 -4.408 1.00 67.69 104 TRP A CA 1
ATOM 794 C C . TRP A 1 104 ? 16.379 5.344 -4.940 1.00 67.69 104 TRP A C 1
ATOM 796 O O . TRP A 1 104 ? 16.504 4.787 -6.029 1.00 67.69 104 TRP A O 1
ATOM 806 N N . VAL A 1 105 ? 17.439 5.573 -4.159 1.00 70.75 105 VAL A N 1
ATOM 807 C CA . VAL A 1 105 ? 18.794 5.148 -4.531 1.00 70.75 105 VAL A CA 1
ATOM 808 C C . VAL A 1 105 ? 18.864 3.631 -4.697 1.00 70.75 105 VAL A C 1
ATOM 810 O O . VAL A 1 105 ? 19.413 3.176 -5.700 1.00 70.75 105 VAL A O 1
ATOM 813 N N . LYS A 1 106 ? 18.282 2.837 -3.789 1.00 72.06 106 LYS A N 1
ATOM 814 C CA . LYS A 1 106 ? 18.217 1.369 -3.923 1.00 72.06 106 LYS A CA 1
ATOM 815 C C . LYS A 1 106 ? 17.480 0.959 -5.200 1.00 72.06 106 LYS A C 1
ATOM 817 O O . LYS A 1 106 ? 18.001 0.153 -5.972 1.00 72.06 106 LYS A O 1
ATOM 822 N N . PHE A 1 107 ? 16.320 1.556 -5.469 1.00 72.69 107 PHE A N 1
ATOM 823 C CA . PHE A 1 107 ? 15.543 1.334 -6.690 1.00 72.69 107 PHE A CA 1
ATOM 824 C C . PHE A 1 107 ? 16.358 1.651 -7.956 1.00 72.69 107 PHE A C 1
ATOM 826 O O . PHE A 1 107 ? 16.441 0.830 -8.874 1.00 72.69 107 PHE A O 1
ATOM 833 N N . MET A 1 108 ? 17.030 2.804 -7.985 1.00 66.75 108 MET A N 1
ATOM 834 C CA . MET A 1 108 ? 17.869 3.237 -9.106 1.00 66.75 108 MET A CA 1
ATOM 835 C C . MET A 1 108 ? 19.121 2.369 -9.280 1.00 66.75 108 MET A C 1
ATOM 837 O O . MET A 1 108 ? 19.534 2.072 -10.400 1.00 66.75 108 MET A O 1
ATOM 841 N N . GLN A 1 109 ? 19.742 1.927 -8.186 1.00 68.06 109 GLN A N 1
ATOM 842 C CA . GLN A 1 109 ? 20.883 1.010 -8.232 1.00 68.06 109 GLN A CA 1
ATOM 843 C C . GLN A 1 109 ? 20.474 -0.351 -8.793 1.00 68.06 109 GLN A C 1
ATOM 845 O O . GLN A 1 109 ? 21.189 -0.924 -9.618 1.00 68.06 109 GLN A O 1
ATOM 850 N N . LEU A 1 110 ? 19.304 -0.853 -8.404 1.00 69.19 110 LEU A N 1
ATOM 851 C CA . LEU A 1 110 ? 18.799 -2.123 -8.903 1.00 69.19 110 LEU A CA 1
ATOM 852 C C . LEU A 1 110 ? 18.428 -2.041 -10.368 1.00 69.19 110 LEU A C 1
ATOM 854 O O . LEU A 1 110 ? 18.932 -2.864 -11.126 1.00 69.19 110 LEU A O 1
ATOM 858 N N . THR A 1 111 ? 17.642 -1.044 -10.780 1.00 64.44 111 THR A N 1
ATOM 859 C CA . THR A 1 111 ? 17.319 -0.834 -12.201 1.00 64.44 111 THR A CA 1
ATOM 860 C C . THR A 1 111 ? 18.592 -0.788 -13.049 1.00 64.44 111 THR A C 1
ATOM 862 O O . THR A 1 111 ? 18.686 -1.555 -14.005 1.00 64.44 111 THR A O 1
ATOM 865 N N . ARG A 1 112 ? 19.624 -0.040 -12.622 1.00 62.06 112 ARG A N 1
ATOM 866 C CA . ARG A 1 112 ? 20.959 -0.003 -13.262 1.00 62.06 112 ARG A CA 1
ATOM 867 C C . ARG A 1 112 ? 21.657 -1.346 -13.338 1.00 62.06 112 ARG A C 1
ATOM 869 O O . ARG 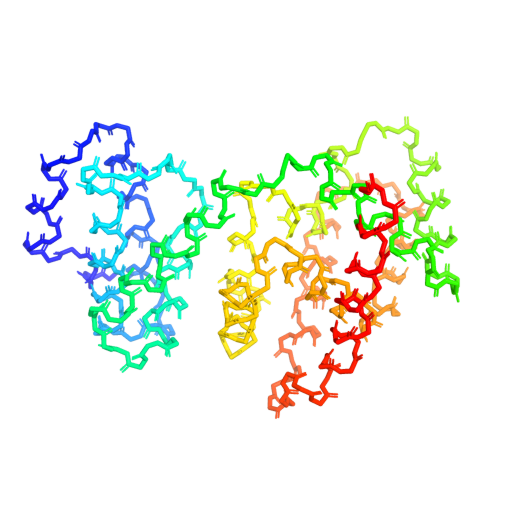A 1 112 ? 22.147 -1.751 -14.388 1.00 62.06 112 ARG A O 1
ATOM 876 N N . SER A 1 113 ? 21.690 -2.062 -12.225 1.00 61.94 113 SER A N 1
ATOM 877 C CA . SER A 1 113 ? 22.383 -3.344 -12.134 1.00 61.94 113 SER A CA 1
ATOM 878 C C . SER A 1 113 ? 21.723 -4.462 -12.954 1.00 61.94 113 SER A C 1
ATOM 880 O O . SER A 1 113 ? 22.314 -5.531 -13.102 1.00 61.94 113 SER A O 1
ATOM 882 N N . LEU A 1 114 ? 20.479 -4.281 -13.407 1.00 58.56 114 LEU A N 1
ATOM 883 C CA . LEU A 1 114 ? 19.681 -5.304 -14.088 1.00 58.56 114 LEU A CA 1
ATOM 884 C C . LEU A 1 114 ? 19.886 -5.359 -15.607 1.00 58.56 114 LEU A C 1
ATOM 886 O O . LEU A 1 114 ? 19.115 -6.050 -16.267 1.00 58.56 114 LEU A O 1
ATOM 890 N N . SER A 1 115 ? 20.920 -4.680 -16.124 1.00 47.31 115 SER A N 1
ATOM 891 C CA . SER A 1 115 ? 21.484 -4.842 -17.476 1.00 47.31 115 SER A CA 1
ATOM 892 C C . SER A 1 115 ? 20.461 -5.247 -18.546 1.00 47.31 115 SER A C 1
ATOM 894 O O . SER A 1 115 ? 20.356 -6.393 -18.979 1.00 47.31 115 SER A O 1
ATOM 896 N N . GLY A 1 116 ? 19.703 -4.253 -18.997 1.00 49.44 116 GLY A N 1
ATOM 897 C CA . GLY A 1 116 ? 18.854 -4.321 -20.176 1.00 49.44 116 GLY A CA 1
ATOM 898 C C . GLY A 1 116 ? 18.400 -2.914 -20.543 1.00 49.44 116 GLY A C 1
ATOM 899 O O . GLY A 1 116 ? 18.281 -2.077 -19.650 1.00 49.44 116 GLY A O 1
ATOM 900 N N . LYS A 1 117 ? 18.144 -2.675 -21.836 1.00 49.50 117 LYS A N 1
ATOM 901 C CA . LYS A 1 117 ? 17.742 -1.393 -22.455 1.00 49.50 117 LYS A CA 1
ATOM 902 C C . LYS A 1 117 ? 16.834 -0.495 -21.603 1.00 49.50 117 LYS A C 1
ATOM 904 O O . LYS A 1 117 ? 16.986 0.708 -21.661 1.00 49.50 117 LYS A O 1
ATOM 909 N N . ILE A 1 118 ? 15.976 -1.056 -20.747 1.00 47.12 118 ILE A N 1
ATOM 910 C CA . ILE A 1 118 ? 15.138 -0.317 -19.788 1.00 47.12 118 ILE A CA 1
ATOM 911 C C . ILE A 1 118 ? 15.958 0.594 -18.868 1.00 47.12 118 ILE A C 1
ATOM 913 O O . ILE A 1 118 ? 15.552 1.719 -18.635 1.00 47.12 118 ILE A O 1
ATOM 917 N N . SER A 1 119 ? 17.097 0.148 -18.327 1.00 49.47 119 SER A N 1
ATOM 918 C CA . SER A 1 119 ? 17.901 1.004 -17.444 1.00 49.47 119 SER A CA 1
ATOM 919 C C . SER A 1 119 ? 18.592 2.134 -18.194 1.00 49.47 119 SER A C 1
ATOM 921 O O . SER A 1 119 ? 18.859 3.177 -17.602 1.00 49.47 119 SER A O 1
ATOM 923 N N . GLU A 1 120 ? 18.949 1.891 -19.448 1.00 53.41 120 GLU A N 1
ATOM 924 C CA . GLU A 1 120 ? 19.600 2.877 -20.295 1.00 53.41 120 GLU A CA 1
ATOM 925 C C . GLU A 1 120 ? 18.555 3.875 -20.800 1.00 53.41 120 GLU A C 1
ATOM 927 O O . GLU A 1 120 ? 18.737 5.066 -20.632 1.00 53.41 120 GLU A O 1
ATOM 932 N N . GLU A 1 121 ? 17.391 3.415 -21.264 1.00 54.56 121 GLU A N 1
ATOM 933 C CA . GLU A 1 121 ? 16.233 4.243 -21.630 1.00 54.56 121 GLU A CA 1
ATOM 934 C C . GLU A 1 121 ? 15.722 5.067 -20.437 1.00 54.56 121 GLU A C 1
ATOM 936 O O . GLU A 1 121 ? 15.560 6.279 -20.548 1.00 54.56 121 GLU A O 1
ATOM 941 N N . PHE A 1 122 ? 15.527 4.442 -19.272 1.00 54.44 122 PHE A N 1
ATOM 942 C CA . PHE A 1 122 ? 15.069 5.119 -18.057 1.00 54.44 122 PHE A CA 1
ATOM 943 C C . PHE A 1 122 ? 16.140 6.064 -17.496 1.00 54.44 122 PHE A C 1
ATOM 945 O O . PHE A 1 122 ? 15.833 7.191 -17.117 1.00 54.44 122 PHE A O 1
ATOM 952 N N . GLY A 1 123 ? 17.408 5.639 -17.480 1.00 54.69 123 GLY A N 1
ATOM 953 C CA . GLY A 1 123 ? 18.539 6.458 -17.041 1.00 54.69 123 GLY A CA 1
ATOM 954 C C . GLY A 1 123 ? 18.780 7.667 -17.945 1.00 54.69 123 GLY A C 1
ATOM 955 O O . GLY A 1 123 ? 18.865 8.786 -17.443 1.00 54.69 123 GLY A O 1
ATOM 956 N N . ASN A 1 124 ? 18.809 7.459 -19.262 1.00 53.72 124 ASN A N 1
ATOM 957 C CA . ASN A 1 124 ? 18.985 8.508 -20.267 1.00 53.72 124 ASN A CA 1
ATOM 958 C C . ASN A 1 124 ? 17.810 9.485 -20.261 1.00 53.72 124 ASN A C 1
ATOM 960 O O . ASN A 1 124 ? 18.021 10.679 -20.422 1.00 53.72 124 ASN A O 1
ATOM 964 N N . MET A 1 125 ? 16.585 9.016 -20.017 1.00 53.59 125 MET A N 1
ATOM 965 C CA . MET A 1 125 ? 15.417 9.884 -19.870 1.00 53.59 125 MET A CA 1
ATOM 966 C C . MET A 1 125 ? 15.501 10.754 -18.609 1.00 53.59 125 MET A C 1
ATOM 968 O O . MET A 1 125 ? 15.305 11.965 -18.694 1.00 53.59 125 MET A O 1
ATOM 972 N N . MET A 1 126 ? 15.838 10.172 -17.452 1.00 50.25 126 MET A N 1
ATOM 973 C CA . MET A 1 126 ? 16.033 10.937 -16.210 1.00 50.25 126 MET A CA 1
ATOM 974 C C . MET A 1 126 ? 17.126 12.005 -16.365 1.00 50.25 126 MET A C 1
ATOM 976 O O . MET A 1 126 ? 17.021 13.087 -15.794 1.00 50.25 126 MET A O 1
ATOM 980 N N . GLN A 1 127 ? 18.153 11.715 -17.166 1.00 50.75 127 GLN A N 1
ATOM 981 C CA . GLN A 1 127 ? 19.244 12.637 -17.473 1.00 50.75 127 GLN A CA 1
ATOM 982 C C . GLN A 1 127 ? 18.839 13.707 -18.511 1.00 50.75 127 GLN A C 1
ATOM 984 O O . GLN A 1 127 ? 19.169 14.878 -18.335 1.00 50.75 127 GLN A O 1
ATOM 989 N N . ALA A 1 128 ? 18.078 13.335 -19.548 1.00 48.56 128 ALA A N 1
ATOM 990 C CA . ALA A 1 128 ? 17.599 14.225 -20.613 1.00 48.56 128 ALA A CA 1
ATOM 991 C C . ALA A 1 128 ? 16.558 15.249 -20.136 1.00 48.56 128 ALA A C 1
ATOM 993 O O . ALA A 1 128 ? 16.445 16.329 -20.710 1.00 48.56 128 ALA A O 1
ATOM 994 N N . LEU A 1 129 ? 15.811 14.937 -19.076 1.00 43.34 129 LEU A N 1
ATOM 995 C CA . LEU A 1 129 ? 14.799 15.839 -18.525 1.00 43.34 129 LEU A CA 1
ATOM 996 C C . LEU A 1 129 ? 15.383 16.983 -17.680 1.00 43.34 129 LEU A C 1
ATOM 998 O O . LEU A 1 129 ? 14.626 17.879 -17.316 1.00 43.34 129 LEU A O 1
ATOM 1002 N N . GLY A 1 130 ? 16.693 16.990 -17.381 1.00 39.72 130 GLY A N 1
ATOM 1003 C CA . GLY A 1 130 ? 17.423 18.134 -16.805 1.00 39.72 130 GLY A CA 1
ATOM 1004 C C . GLY A 1 130 ? 16.852 18.728 -15.506 1.00 39.72 130 GLY A C 1
ATOM 1005 O O . GLY A 1 130 ? 17.193 19.853 -15.146 1.00 39.72 130 GLY A O 1
ATOM 1006 N N . ARG A 1 131 ? 15.952 18.019 -14.815 1.00 39.25 131 ARG A N 1
ATOM 1007 C CA . ARG A 1 131 ? 15.157 18.529 -13.692 1.00 39.25 131 ARG A CA 1
ATOM 1008 C C . ARG A 1 131 ? 15.318 17.655 -12.456 1.00 39.25 131 ARG A C 1
ATOM 1010 O O . ARG A 1 131 ? 15.552 16.452 -12.548 1.00 39.25 131 ARG A O 1
ATOM 1017 N N . GLN A 1 132 ? 15.169 18.299 -11.300 1.00 43.12 132 GLN A N 1
ATOM 1018 C CA . GLN A 1 132 ? 15.054 17.639 -10.001 1.00 43.12 132 GLN A CA 1
ATOM 1019 C C . GLN A 1 132 ? 13.970 16.534 -10.059 1.00 43.12 132 GLN A C 1
ATOM 1021 O O . GLN A 1 132 ? 12.961 16.735 -10.742 1.00 43.12 132 GLN A O 1
ATOM 1026 N N . PRO A 1 133 ? 14.146 15.388 -9.369 1.00 41.97 133 PRO A N 1
ATOM 1027 C CA . PRO A 1 133 ? 13.356 14.156 -9.545 1.00 41.97 133 PRO A CA 1
ATOM 1028 C C . PRO A 1 133 ? 11.848 14.225 -9.235 1.00 41.97 133 PRO A C 1
ATOM 1030 O O . PRO A 1 133 ? 11.193 13.190 -9.246 1.00 41.97 133 PRO A O 1
ATOM 1033 N N . THR A 1 134 ? 11.291 15.397 -8.941 1.00 41.12 134 THR A N 1
ATOM 1034 C CA . THR A 1 134 ? 10.043 15.551 -8.183 1.00 41.12 134 THR A CA 1
ATOM 1035 C C . THR A 1 134 ? 8.782 15.779 -9.020 1.00 41.12 134 THR A C 1
ATOM 1037 O O . THR A 1 134 ? 7.696 15.750 -8.462 1.00 41.12 134 THR A O 1
ATOM 1040 N N . ALA A 1 135 ? 8.876 16.002 -10.339 1.00 37.44 135 ALA A N 1
ATOM 1041 C CA . ALA A 1 135 ? 7.698 16.366 -11.153 1.00 37.44 135 ALA A CA 1
ATOM 1042 C C . ALA A 1 135 ? 7.373 15.422 -12.328 1.00 37.44 135 ALA A C 1
ATOM 1044 O O . ALA A 1 135 ? 6.285 15.508 -12.887 1.00 37.44 135 ALA A O 1
ATOM 1045 N N . PHE A 1 136 ? 8.295 14.538 -12.734 1.00 39.16 136 PHE A N 1
ATOM 1046 C CA . PHE A 1 136 ? 8.128 13.704 -13.944 1.00 39.16 136 PHE A CA 1
ATOM 1047 C C . PHE A 1 136 ? 8.140 12.198 -13.716 1.00 39.16 136 PHE A C 1
ATOM 1049 O O . PHE A 1 136 ? 7.986 11.425 -14.659 1.00 39.16 136 PHE A O 1
ATOM 1056 N N . VAL A 1 137 ? 8.274 11.772 -12.467 1.00 48.25 137 VAL A N 1
ATOM 1057 C CA . VAL A 1 137 ? 8.329 10.355 -12.108 1.00 48.25 137 VAL A CA 1
ATOM 1058 C C . VAL A 1 137 ? 7.028 9.925 -11.422 1.0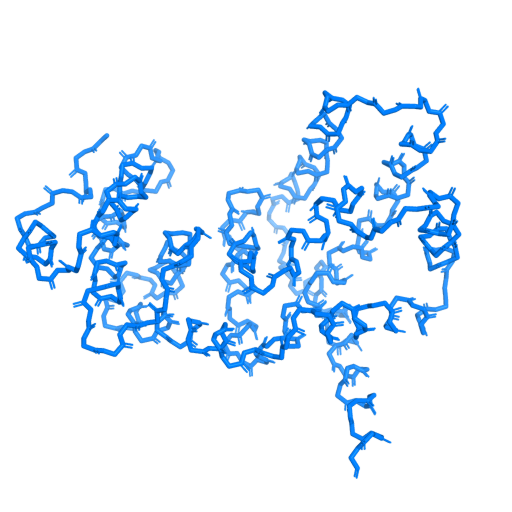0 48.25 137 VAL A C 1
ATOM 1060 O O . VAL A 1 137 ? 6.982 8.864 -10.828 1.00 48.25 137 VAL A O 1
ATOM 1063 N N . ASP A 1 138 ? 5.956 10.711 -11.547 1.00 48.72 138 ASP A N 1
ATOM 1064 C CA . ASP A 1 138 ? 4.751 10.635 -10.711 1.00 48.72 138 ASP A CA 1
ATOM 1065 C C . ASP A 1 138 ? 4.272 9.196 -10.443 1.00 48.72 138 ASP A C 1
ATOM 1067 O O . ASP A 1 138 ? 4.297 8.780 -9.303 1.00 48.72 138 ASP A O 1
ATOM 1071 N N . PRO A 1 139 ? 4.035 8.297 -11.413 1.00 47.72 139 PRO A N 1
ATOM 1072 C CA . PRO A 1 139 ? 3.485 6.981 -11.071 1.00 47.72 139 PRO A CA 1
ATOM 1073 C C . PRO A 1 139 ? 4.470 6.065 -10.324 1.00 47.72 139 PRO A C 1
ATOM 1075 O O . PRO A 1 139 ? 4.082 5.393 -9.381 1.00 47.72 139 PRO A O 1
ATOM 1078 N N . LEU A 1 140 ? 5.749 6.027 -10.722 1.00 51.12 140 LEU A N 1
ATOM 1079 C CA . LEU A 1 140 ? 6.758 5.148 -10.102 1.00 51.12 140 LEU A CA 1
ATOM 1080 C C . LEU A 1 140 ? 7.400 5.757 -8.854 1.00 51.12 140 LEU A C 1
ATOM 1082 O O . LEU A 1 140 ? 7.867 5.028 -7.987 1.00 51.12 140 LEU A O 1
ATOM 1086 N N . HIS A 1 141 ? 7.427 7.081 -8.782 1.00 50.72 141 HIS A N 1
ATOM 1087 C CA . HIS A 1 141 ? 7.862 7.863 -7.636 1.00 50.72 141 HIS A CA 1
ATOM 1088 C C . HIS A 1 141 ? 6.781 7.842 -6.563 1.00 50.72 141 HIS A C 1
ATOM 1090 O O . HIS A 1 141 ? 7.089 7.439 -5.451 1.00 50.72 141 HIS A O 1
ATOM 1096 N N . MET A 1 142 ? 5.512 8.094 -6.910 1.00 48.16 142 MET A N 1
ATOM 1097 C CA . MET A 1 142 ? 4.368 7.932 -6.000 1.00 48.16 142 MET A CA 1
ATOM 1098 C C . MET A 1 142 ? 4.277 6.504 -5.443 1.00 48.16 142 MET A C 1
ATOM 1100 O O . MET A 1 142 ? 3.968 6.305 -4.279 1.00 48.16 142 MET A O 1
ATOM 1104 N N . MET A 1 143 ? 4.628 5.473 -6.222 1.00 51.94 143 MET A N 1
ATOM 1105 C CA . MET A 1 143 ? 4.692 4.092 -5.709 1.00 51.94 143 MET A CA 1
ATOM 1106 C C . MET A 1 143 ? 5.814 3.847 -4.680 1.00 51.94 143 MET A C 1
ATOM 1108 O O . MET A 1 143 ? 5.798 2.816 -4.007 1.00 51.94 143 MET A O 1
ATOM 1112 N N . MET A 1 144 ? 6.801 4.743 -4.581 1.00 48.62 144 MET A N 1
ATOM 1113 C CA . MET A 1 144 ? 8.049 4.551 -3.830 1.00 48.62 144 MET A CA 1
ATOM 1114 C C . MET A 1 144 ? 8.309 5.617 -2.754 1.00 48.62 144 MET A C 1
ATOM 1116 O O . MET A 1 144 ? 9.184 5.393 -1.911 1.00 48.62 144 MET A O 1
ATOM 1120 N N . MET A 1 145 ? 7.576 6.738 -2.743 1.00 49.06 145 MET A N 1
ATOM 1121 C CA . MET A 1 145 ? 7.704 7.760 -1.702 1.00 49.06 145 MET A CA 1
ATOM 1122 C C . MET A 1 145 ? 7.308 7.199 -0.340 1.00 49.06 145 MET A C 1
ATOM 1124 O O . MET A 1 145 ? 6.334 6.455 -0.213 1.00 49.06 145 MET A O 1
ATOM 1128 N N . GLN A 1 146 ? 8.076 7.562 0.687 1.00 43.59 146 GLN A N 1
ATOM 1129 C CA . GLN A 1 146 ? 7.903 7.081 2.061 1.00 43.59 146 GLN A CA 1
ATOM 1130 C C . GLN A 1 146 ? 6.537 7.454 2.661 1.00 43.59 146 GLN A C 1
ATOM 1132 O O . GLN A 1 146 ? 6.114 6.820 3.618 1.00 43.59 146 GLN A O 1
ATOM 1137 N N . ASP A 1 147 ? 5.805 8.387 2.055 1.00 48.72 147 ASP A N 1
ATOM 1138 C CA . ASP A 1 147 ? 4.449 8.767 2.474 1.00 48.72 147 ASP A CA 1
ATOM 1139 C C . ASP A 1 147 ? 3.354 8.169 1.570 1.00 48.72 147 ASP A C 1
ATOM 1141 O O . ASP A 1 147 ? 2.160 8.295 1.847 1.00 48.72 147 ASP A O 1
ATOM 1145 N N . GLU A 1 148 ? 3.751 7.459 0.508 1.00 58.34 148 GLU A N 1
ATOM 1146 C CA . GLU A 1 148 ? 2.856 6.962 -0.535 1.00 58.34 148 GLU A CA 1
ATOM 1147 C C . GLU A 1 148 ? 3.061 5.479 -0.884 1.00 58.34 148 GLU A C 1
ATOM 1149 O O . GLU A 1 148 ? 2.540 5.008 -1.889 1.00 58.34 148 GLU A O 1
ATOM 1154 N N . TRP A 1 149 ? 3.690 4.648 -0.039 1.00 63.47 149 TRP A N 1
ATOM 1155 C CA . TRP A 1 149 ? 3.589 3.184 -0.256 1.00 63.47 149 TRP A CA 1
ATOM 1156 C C . TRP A 1 149 ? 2.130 2.716 -0.223 1.00 63.47 149 TRP A C 1
ATOM 1158 O O . TRP A 1 149 ? 1.783 1.705 -0.830 1.00 63.47 149 TRP A O 1
ATOM 1168 N N . SER A 1 150 ? 1.259 3.488 0.438 1.00 64.50 150 SER A N 1
ATOM 1169 C CA . SER A 1 150 ? -0.194 3.347 0.352 1.00 64.50 150 SER A CA 1
ATOM 1170 C C . SER A 1 150 ? -0.718 3.363 -1.081 1.00 64.50 150 SER A C 1
ATOM 1172 O O . SER A 1 150 ? -1.741 2.742 -1.359 1.00 64.50 150 SER A O 1
ATOM 1174 N N . PHE A 1 151 ? -0.006 4.000 -2.011 1.00 68.50 151 PHE A N 1
ATOM 1175 C CA . PHE A 1 151 ? -0.309 3.965 -3.428 1.00 68.50 151 PHE A CA 1
ATOM 1176 C C . PHE A 1 151 ? -0.304 2.525 -3.941 1.00 68.50 151 PHE A C 1
ATOM 1178 O O . PHE A 1 151 ? -1.245 2.156 -4.623 1.00 68.50 151 PHE A O 1
ATOM 1185 N N . MET A 1 152 ? 0.615 1.647 -3.521 1.00 72.69 152 MET A N 1
ATOM 1186 C CA . MET A 1 152 ? 0.581 0.209 -3.865 1.00 72.69 152 MET A CA 1
ATOM 1187 C C . MET A 1 152 ? -0.669 -0.530 -3.352 1.00 72.69 152 MET A C 1
ATOM 1189 O O . MET A 1 152 ? -0.956 -1.646 -3.786 1.00 72.69 152 MET A O 1
ATOM 1193 N N . PHE A 1 153 ? -1.422 0.074 -2.433 1.00 78.25 153 PHE A N 1
ATOM 1194 C CA . PHE A 1 153 ? -2.666 -0.464 -1.887 1.00 78.25 153 PHE A CA 1
ATOM 1195 C C . PHE A 1 153 ? -3.919 0.223 -2.441 1.00 78.25 153 PHE A C 1
ATOM 1197 O O . PHE A 1 153 ? -5.025 -0.216 -2.126 1.00 78.25 153 PHE A O 1
ATOM 1204 N N . ARG A 1 154 ? -3.774 1.225 -3.317 1.00 76.50 154 ARG A N 1
ATOM 1205 C CA . ARG A 1 154 ? -4.897 1.893 -3.987 1.00 76.50 154 ARG A CA 1
ATOM 1206 C C . ARG A 1 154 ? -5.551 1.017 -5.054 1.00 76.50 154 ARG A C 1
ATOM 1208 O O . ARG A 1 154 ? -4.985 0.051 -5.565 1.00 76.50 154 ARG A O 1
ATOM 1215 N N . ASP A 1 155 ? -6.767 1.399 -5.401 1.00 68.88 155 ASP A N 1
ATOM 1216 C CA . ASP A 1 155 ? -7.662 0.749 -6.359 1.00 68.88 155 ASP A CA 1
ATOM 1217 C C . ASP A 1 155 ? -7.095 0.505 -7.768 1.00 68.88 155 ASP A C 1
ATOM 1219 O O . ASP A 1 155 ? -7.596 -0.367 -8.481 1.00 68.88 155 ASP A O 1
ATOM 1223 N N . TRP A 1 156 ? -6.012 1.184 -8.149 1.00 68.94 156 TRP A N 1
ATOM 1224 C CA . TRP A 1 156 ? -5.322 0.931 -9.412 1.00 68.94 156 TRP A CA 1
ATOM 1225 C C . TRP A 1 156 ? -4.642 -0.446 -9.491 1.00 68.94 156 TRP A C 1
ATOM 1227 O O . TRP A 1 156 ? -4.374 -0.922 -10.595 1.00 68.94 156 TRP A O 1
ATOM 1237 N N . LEU A 1 157 ? -4.383 -1.111 -8.357 1.00 71.75 157 LEU A N 1
ATOM 1238 C CA . LEU A 1 157 ? -4.050 -2.536 -8.328 1.00 71.75 157 LEU A CA 1
ATOM 1239 C C . LEU A 1 157 ? -5.302 -3.366 -8.025 1.00 71.75 157 LEU A C 1
ATOM 1241 O O . LEU A 1 157 ? -6.048 -3.063 -7.092 1.00 71.75 157 LEU A O 1
ATOM 1245 N N . PRO A 1 158 ? -5.524 -4.496 -8.719 1.00 76.19 158 PRO A N 1
ATOM 1246 C CA . PRO A 1 158 ? -6.496 -5.490 -8.283 1.00 76.19 158 PRO A CA 1
ATOM 1247 C C . PRO A 1 158 ? -6.278 -5.864 -6.816 1.00 76.19 158 PRO A C 1
ATOM 1249 O O . PRO A 1 158 ? -5.145 -6.117 -6.407 1.00 76.19 158 PRO A O 1
ATOM 1252 N N . LEU A 1 159 ? -7.361 -5.942 -6.036 1.00 77.19 159 LEU A N 1
ATOM 1253 C CA . LEU A 1 159 ? -7.305 -6.213 -4.593 1.00 77.19 159 LEU A CA 1
ATOM 1254 C C . LEU A 1 159 ? -6.464 -7.455 -4.256 1.00 77.19 159 LEU A C 1
ATOM 1256 O O . LEU A 1 159 ? -5.678 -7.421 -3.318 1.00 77.19 159 LEU A O 1
ATOM 1260 N N . VAL A 1 160 ? -6.540 -8.503 -5.083 1.00 78.56 160 VAL A N 1
ATOM 1261 C CA . VAL A 1 160 ? -5.704 -9.707 -4.944 1.00 78.56 160 VAL A CA 1
ATOM 1262 C C . VAL A 1 160 ? -4.202 -9.403 -5.003 1.00 78.56 160 VAL A C 1
ATOM 1264 O O . VAL A 1 160 ? -3.444 -9.913 -4.190 1.00 78.56 160 VAL A O 1
ATOM 1267 N N . TYR A 1 161 ? -3.747 -8.529 -5.906 1.00 81.38 161 TYR A N 1
ATOM 1268 C CA . TYR A 1 161 ? -2.336 -8.136 -5.964 1.00 81.38 161 TYR A CA 1
ATOM 1269 C C . TYR A 1 161 ? -1.966 -7.221 -4.802 1.00 81.38 161 TYR A C 1
ATOM 1271 O O . TYR A 1 161 ? -0.866 -7.339 -4.274 1.00 81.38 161 TYR A O 1
ATOM 1279 N N . ARG A 1 162 ? -2.888 -6.364 -4.351 1.00 85.12 162 ARG A N 1
ATOM 1280 C CA . ARG A 1 162 ? -2.670 -5.540 -3.157 1.00 85.12 162 ARG A CA 1
ATOM 1281 C C . ARG A 1 162 ? -2.448 -6.394 -1.914 1.00 85.12 162 ARG A C 1
ATOM 1283 O O . ARG A 1 162 ? -1.538 -6.106 -1.149 1.00 85.12 162 ARG A O 1
ATOM 1290 N N . GLN A 1 163 ? -3.224 -7.464 -1.737 1.00 85.88 163 GLN A N 1
ATOM 1291 C CA . GLN A 1 163 ? -3.054 -8.418 -0.633 1.00 85.88 163 GLN A CA 1
ATOM 1292 C C . GLN A 1 163 ? -1.700 -9.133 -0.679 1.00 85.88 163 GLN A C 1
ATOM 1294 O O . GLN A 1 163 ? -1.065 -9.324 0.361 1.00 85.88 163 GLN A O 1
ATOM 1299 N N . GLU A 1 164 ? -1.253 -9.516 -1.874 1.00 85.19 164 GLU A N 1
ATOM 1300 C CA . GLU A 1 164 ? 0.052 -10.150 -2.069 1.00 85.19 164 GLU A CA 1
ATOM 1301 C C . GLU A 1 164 ? 1.177 -9.172 -1.727 1.00 85.19 164 GLU A C 1
ATOM 1303 O O . GLU A 1 164 ? 2.001 -9.469 -0.866 1.00 85.19 164 GLU A O 1
ATOM 1308 N N . VAL A 1 165 ? 1.156 -7.959 -2.290 1.00 84.56 165 VAL A N 1
ATOM 1309 C CA . VAL A 1 165 ? 2.116 -6.900 -1.940 1.00 84.56 165 VAL A CA 1
ATOM 1310 C C . VAL A 1 165 ? 2.091 -6.627 -0.438 1.00 84.56 165 VAL A C 1
ATOM 1312 O O . VAL A 1 165 ? 3.139 -6.592 0.190 1.00 84.56 165 VAL A O 1
ATOM 1315 N N . PHE A 1 166 ? 0.915 -6.525 0.176 1.00 89.06 166 PHE A N 1
ATOM 1316 C CA . PHE A 1 166 ? 0.769 -6.299 1.614 1.00 89.06 166 PHE A CA 1
ATOM 1317 C C . PHE A 1 166 ? 1.402 -7.418 2.452 1.00 89.06 166 PHE A C 1
ATOM 1319 O O . PHE A 1 166 ? 2.060 -7.153 3.458 1.00 89.06 166 PHE A O 1
ATOM 1326 N N . THR A 1 167 ? 1.264 -8.670 2.017 1.00 88.88 167 THR A N 1
ATOM 1327 C CA . THR A 1 167 ? 1.916 -9.826 2.650 1.00 88.88 167 THR A CA 1
ATOM 1328 C C . THR A 1 167 ? 3.437 -9.757 2.504 1.00 88.88 167 THR A C 1
ATOM 1330 O O . THR A 1 167 ? 4.166 -10.002 3.468 1.00 88.88 167 THR A O 1
ATOM 1333 N N . LEU A 1 168 ? 3.926 -9.374 1.323 1.00 88.12 168 LEU A N 1
ATOM 1334 C CA . LEU A 1 168 ? 5.352 -9.200 1.052 1.00 88.12 168 LEU A CA 1
ATOM 1335 C C . LEU A 1 168 ? 5.952 -8.070 1.895 1.00 88.12 168 LEU A C 1
ATOM 1337 O O . LEU A 1 168 ? 7.009 -8.256 2.485 1.00 88.12 168 LEU A O 1
ATOM 1341 N N . VAL A 1 169 ? 5.252 -6.948 2.052 1.00 86.25 169 VAL A N 1
ATOM 1342 C CA . VAL A 1 169 ? 5.683 -5.829 2.905 1.00 86.25 169 VAL A CA 1
ATOM 1343 C C . VAL A 1 169 ? 5.752 -6.239 4.364 1.00 86.25 169 VAL A C 1
ATOM 1345 O O . VAL A 1 169 ? 6.742 -5.965 5.033 1.00 86.25 169 VAL A O 1
ATOM 1348 N N . GLN A 1 170 ? 4.749 -6.955 4.874 1.00 88.25 170 GLN A N 1
ATOM 1349 C CA . GLN A 1 170 ? 4.805 -7.455 6.249 1.00 88.25 170 GLN A CA 1
ATOM 1350 C C . GLN A 1 170 ? 6.018 -8.363 6.495 1.00 88.25 170 GLN A C 1
ATOM 1352 O O . GLN A 1 170 ? 6.553 -8.371 7.609 1.00 88.25 170 GLN A O 1
ATOM 1357 N N . LYS A 1 171 ? 6.434 -9.129 5.481 1.00 89.75 171 LYS A N 1
ATOM 1358 C CA . LYS A 1 171 ? 7.555 -10.071 5.547 1.00 89.75 171 LYS A CA 1
ATOM 1359 C C . LYS A 1 171 ? 8.916 -9.395 5.369 1.00 89.75 171 LYS A C 1
ATOM 1361 O O . LYS A 1 171 ? 9.825 -9.666 6.146 1.00 89.75 171 LYS A O 1
ATOM 1366 N N . ASP A 1 172 ? 9.055 -8.566 4.341 1.00 88.44 172 ASP A N 1
ATOM 1367 C CA . ASP A 1 172 ? 10.332 -8.050 3.841 1.00 88.44 172 ASP A CA 1
ATOM 1368 C C . ASP A 1 172 ? 10.503 -6.531 4.061 1.00 88.44 172 ASP A C 1
ATOM 1370 O O . ASP A 1 172 ? 11.534 -5.964 3.705 1.00 88.44 172 ASP A O 1
ATOM 1374 N N . GLY A 1 173 ? 9.522 -5.857 4.670 1.00 86.81 173 GLY A N 1
ATOM 1375 C CA . GLY A 1 173 ? 9.567 -4.429 4.982 1.00 86.81 173 GLY A CA 1
ATOM 1376 C C . GLY A 1 173 ? 9.636 -3.540 3.738 1.00 86.81 173 GLY A C 1
ATOM 1377 O O . GLY A 1 173 ? 9.035 -3.839 2.704 1.00 86.81 173 GLY A O 1
ATOM 1378 N N . ALA A 1 174 ? 10.401 -2.450 3.844 1.00 81.19 174 ALA A N 1
ATOM 1379 C CA . ALA A 1 174 ? 10.618 -1.478 2.768 1.00 81.19 174 ALA A CA 1
ATOM 1380 C C . ALA A 1 174 ? 11.202 -2.106 1.492 1.00 81.19 174 ALA A C 1
ATOM 1382 O O . ALA A 1 174 ? 10.812 -1.763 0.376 1.00 81.19 174 ALA A O 1
ATOM 1383 N N . ASP A 1 175 ? 12.110 -3.072 1.652 1.00 82.56 175 ASP A N 1
ATOM 1384 C CA . ASP A 1 175 ? 12.721 -3.780 0.526 1.00 82.56 175 ASP A CA 1
ATOM 1385 C C . ASP A 1 175 ? 11.673 -4.612 -0.242 1.00 82.56 175 ASP A C 1
ATOM 1387 O O . ASP A 1 175 ? 11.795 -4.792 -1.455 1.00 82.56 175 ASP A O 1
ATOM 1391 N N . GLY A 1 176 ? 10.607 -5.061 0.436 1.00 84.38 176 GLY A N 1
ATOM 1392 C CA . GLY A 1 176 ? 9.454 -5.716 -0.184 1.00 84.38 176 GLY A CA 1
ATOM 1393 C C . GLY A 1 176 ? 8.684 -4.793 -1.134 1.00 84.38 176 GLY A C 1
ATOM 1394 O O . GLY A 1 176 ? 8.346 -5.216 -2.241 1.00 84.38 176 GLY A O 1
ATOM 1395 N N . ILE A 1 177 ? 8.476 -3.521 -0.766 1.00 80.81 177 ILE A N 1
ATOM 1396 C CA . ILE A 1 177 ? 7.894 -2.511 -1.673 1.00 80.81 177 ILE A CA 1
ATOM 1397 C C . ILE A 1 177 ? 8.786 -2.322 -2.898 1.00 80.81 177 ILE A C 1
ATOM 1399 O O . ILE A 1 177 ? 8.313 -2.449 -4.026 1.00 80.81 177 ILE A O 1
ATOM 1403 N N . VAL A 1 178 ? 10.087 -2.093 -2.689 1.00 78.12 178 VAL A N 1
ATOM 1404 C CA . VAL A 1 178 ? 11.046 -1.857 -3.781 1.00 78.12 178 VAL A CA 1
ATOM 1405 C C . VAL A 1 178 ? 11.049 -3.038 -4.760 1.00 78.12 178 VAL A C 1
ATOM 1407 O O . VAL A 1 178 ? 10.955 -2.851 -5.976 1.00 78.12 178 VAL A O 1
ATOM 1410 N N . ALA A 1 179 ? 11.124 -4.268 -4.244 1.00 82.25 179 ALA A N 1
ATOM 1411 C CA . ALA A 1 179 ? 11.127 -5.479 -5.059 1.00 82.25 179 ALA A CA 1
ATOM 1412 C C . ALA A 1 179 ? 9.798 -5.693 -5.803 1.00 82.25 179 ALA A C 1
ATOM 1414 O O . ALA A 1 179 ? 9.815 -6.075 -6.976 1.00 82.25 179 ALA A O 1
ATOM 1415 N N . ALA A 1 180 ? 8.655 -5.432 -5.160 1.00 83.19 180 ALA A N 1
ATOM 1416 C CA . ALA A 1 180 ? 7.335 -5.546 -5.780 1.00 83.19 180 ALA A CA 1
ATOM 1417 C C . ALA A 1 180 ? 7.151 -4.533 -6.918 1.00 83.19 180 ALA A C 1
ATOM 1419 O O . ALA A 1 180 ? 6.748 -4.917 -8.019 1.00 83.19 180 ALA A O 1
ATOM 1420 N N . THR A 1 181 ? 7.524 -3.270 -6.697 1.00 78.12 181 THR A N 1
ATOM 1421 C CA . THR A 1 181 ? 7.475 -2.218 -7.721 1.00 78.12 181 THR A CA 1
ATOM 1422 C C . THR A 1 181 ? 8.336 -2.589 -8.927 1.00 78.12 181 THR A C 1
ATOM 1424 O O . THR A 1 181 ? 7.865 -2.545 -10.064 1.00 78.12 181 THR A O 1
ATOM 1427 N N . LEU A 1 182 ? 9.571 -3.051 -8.705 1.00 76.06 182 LEU A N 1
ATOM 1428 C CA . LEU A 1 182 ? 10.450 -3.501 -9.790 1.00 76.06 182 LEU A CA 1
ATOM 1429 C C . LEU A 1 182 ? 9.882 -4.711 -10.544 1.00 76.06 182 LEU A C 1
ATOM 1431 O O . LEU A 1 182 ? 10.010 -4.780 -11.768 1.00 76.06 182 LEU A O 1
ATOM 1435 N N . ALA A 1 183 ? 9.248 -5.660 -9.846 1.00 81.12 183 ALA A N 1
ATOM 1436 C CA . ALA A 1 183 ? 8.618 -6.828 -10.464 1.00 81.12 183 ALA A CA 1
ATOM 1437 C C . ALA A 1 183 ? 7.486 -6.428 -11.416 1.00 81.12 183 ALA A C 1
ATOM 1439 O O . ALA A 1 183 ? 7.420 -6.940 -12.537 1.00 81.12 183 ALA A O 1
ATOM 1440 N N . ILE A 1 184 ? 6.653 -5.468 -11.009 1.00 77.75 184 ILE A N 1
ATOM 1441 C CA . ILE A 1 184 ? 5.597 -4.901 -11.852 1.00 77.75 184 ILE A CA 1
ATOM 1442 C C . ILE A 1 184 ? 6.216 -4.176 -13.053 1.00 77.75 184 ILE A C 1
ATOM 1444 O O . ILE A 1 184 ? 5.866 -4.481 -14.193 1.00 77.75 184 ILE A O 1
ATOM 1448 N N . VAL A 1 185 ? 7.187 -3.283 -12.831 1.00 73.31 185 VAL A N 1
ATOM 1449 C CA . VAL A 1 185 ? 7.863 -2.547 -13.917 1.00 73.31 185 VAL A CA 1
ATOM 1450 C C . VAL A 1 185 ? 8.468 -3.495 -14.946 1.00 73.31 185 VAL A C 1
ATOM 1452 O O . VAL A 1 185 ? 8.291 -3.305 -16.148 1.00 73.31 185 VAL A O 1
ATOM 1455 N N . GLN A 1 186 ? 9.158 -4.544 -14.498 1.00 74.38 186 GLN A N 1
ATOM 1456 C CA . GLN A 1 186 ? 9.791 -5.498 -15.399 1.00 74.38 186 GLN A CA 1
ATOM 1457 C C . GLN A 1 186 ? 8.764 -6.275 -16.229 1.00 74.38 186 GLN A C 1
A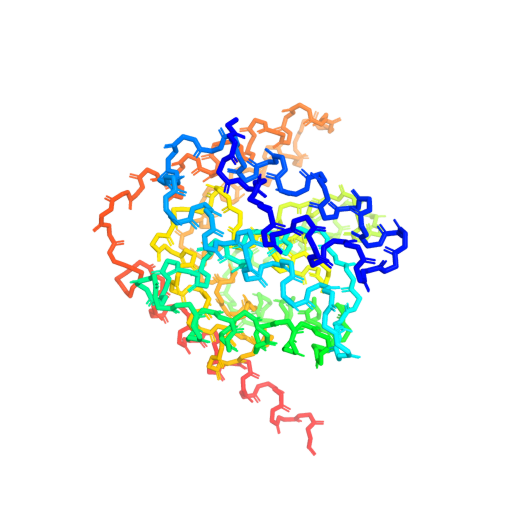TOM 1459 O O . GLN A 1 186 ? 8.959 -6.442 -17.437 1.00 74.38 186 GLN A O 1
ATOM 1464 N N . ALA A 1 187 ? 7.689 -6.753 -15.600 1.00 75.56 187 ALA A N 1
ATOM 1465 C CA . ALA A 1 187 ? 6.638 -7.505 -16.280 1.00 75.56 187 ALA A CA 1
ATOM 1466 C C . ALA A 1 187 ? 5.909 -6.656 -17.333 1.00 75.56 187 ALA A C 1
ATOM 1468 O O . ALA A 1 187 ? 5.520 -7.170 -18.378 1.00 75.56 187 ALA A O 1
ATOM 1469 N N . HIS A 1 188 ? 5.799 -5.349 -17.089 1.00 72.94 188 HIS A N 1
ATOM 1470 C CA . HIS A 1 188 ? 5.113 -4.390 -17.958 1.00 72.94 188 HIS A CA 1
ATOM 1471 C C . HIS A 1 188 ? 6.074 -3.491 -18.742 1.00 72.94 188 HIS A C 1
ATOM 1473 O O . HIS A 1 188 ? 5.689 -2.433 -19.235 1.00 72.94 188 HIS A O 1
ATOM 1479 N N . ARG A 1 189 ? 7.337 -3.907 -18.895 1.00 70.69 189 ARG A N 1
ATOM 1480 C CA . ARG A 1 189 ? 8.414 -3.072 -19.453 1.00 70.69 189 ARG A CA 1
ATOM 1481 C C . ARG A 1 189 ? 8.087 -2.418 -20.792 1.00 70.69 189 ARG A C 1
ATOM 1483 O O . ARG A 1 189 ? 8.467 -1.282 -21.012 1.00 70.69 189 ARG A O 1
ATOM 1490 N N . ALA A 1 190 ? 7.402 -3.128 -21.689 1.00 69.94 190 ALA A N 1
ATOM 1491 C CA . ALA A 1 190 ? 7.111 -2.628 -23.029 1.00 69.94 190 ALA A CA 1
ATOM 1492 C C . ALA A 1 190 ? 6.078 -1.498 -22.978 1.00 69.94 190 ALA A C 1
ATOM 1494 O O . ALA A 1 190 ? 6.183 -0.521 -23.716 1.00 69.94 190 ALA A O 1
ATOM 1495 N N . LEU A 1 191 ? 5.113 -1.622 -22.068 1.00 68.62 191 LEU A N 1
ATOM 1496 C CA . LEU A 1 191 ? 4.116 -0.602 -21.808 1.00 68.62 191 LEU A CA 1
ATOM 1497 C C . LEU A 1 191 ? 4.753 0.619 -21.151 1.00 68.62 191 LEU A C 1
ATOM 1499 O O . LEU A 1 191 ? 4.551 1.728 -21.636 1.00 68.62 191 LEU A O 1
ATOM 1503 N N . PHE A 1 192 ? 5.601 0.408 -20.138 1.00 67.25 192 PHE A N 1
ATOM 1504 C CA . PHE A 1 192 ? 6.401 1.483 -19.557 1.00 67.25 192 PHE A CA 1
ATOM 1505 C C . PHE A 1 192 ? 7.254 2.174 -20.631 1.00 67.25 192 PHE A C 1
ATOM 1507 O O . PHE A 1 192 ? 7.081 3.368 -20.829 1.00 67.25 192 PHE A O 1
ATOM 1514 N N . SER A 1 193 ? 8.068 1.464 -21.421 1.00 66.06 193 SER A N 1
ATOM 1515 C CA . SER A 1 193 ? 8.860 2.071 -22.508 1.00 66.06 193 SER A CA 1
ATOM 1516 C C . SER A 1 193 ? 7.992 2.837 -23.518 1.00 66.06 193 SER A C 1
ATOM 1518 O O . SER A 1 193 ? 8.369 3.923 -23.946 1.00 66.06 193 SER A O 1
ATOM 1520 N N . LYS A 1 194 ? 6.803 2.335 -23.882 1.00 68.69 194 LYS A N 1
ATOM 1521 C CA . LYS A 1 194 ? 5.869 3.041 -24.779 1.00 68.69 194 LYS A CA 1
ATOM 1522 C C . LYS A 1 194 ? 5.358 4.347 -24.166 1.00 68.69 194 LYS A C 1
ATOM 1524 O O . LYS A 1 194 ? 5.302 5.358 -24.866 1.00 68.69 194 LYS A O 1
ATOM 1529 N N . VAL A 1 195 ? 4.983 4.323 -22.887 1.00 65.19 195 VAL A N 1
ATOM 1530 C CA . VAL A 1 195 ? 4.567 5.512 -22.132 1.00 65.19 195 VAL A CA 1
ATOM 1531 C C . VAL A 1 195 ? 5.719 6.512 -22.085 1.00 65.19 195 VAL A C 1
ATOM 1533 O O . VAL A 1 195 ? 5.552 7.647 -22.518 1.00 65.19 195 VAL A O 1
ATOM 1536 N N . LEU A 1 196 ? 6.911 6.073 -21.681 1.00 62.84 196 LEU A N 1
ATOM 1537 C CA . LEU A 1 196 ? 8.098 6.923 -21.576 1.00 62.84 196 LEU A CA 1
ATOM 1538 C C . LEU A 1 196 ? 8.489 7.556 -22.923 1.00 62.84 196 LEU A C 1
ATOM 1540 O O . LEU A 1 196 ? 8.753 8.754 -22.983 1.00 62.84 196 LEU A O 1
ATOM 1544 N N . ASN A 1 197 ? 8.437 6.798 -24.022 1.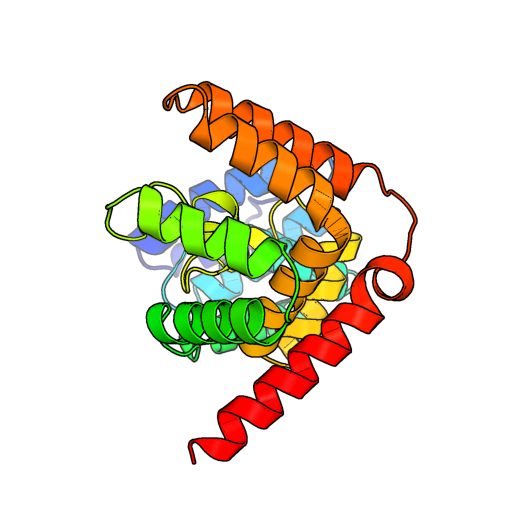00 64.31 197 ASN A N 1
ATOM 1545 C CA . ASN A 1 197 ? 8.722 7.308 -25.369 1.00 64.31 197 ASN A CA 1
ATOM 1546 C C . ASN A 1 197 ? 7.681 8.330 -25.858 1.00 64.31 197 ASN A C 1
ATOM 1548 O O . ASN A 1 197 ? 7.999 9.243 -26.623 1.00 64.31 197 ASN A O 1
ATOM 1552 N N . ARG A 1 198 ? 6.416 8.197 -25.440 1.00 64.00 198 ARG A N 1
ATOM 1553 C CA . ARG A 1 198 ? 5.382 9.205 -25.732 1.00 64.00 198 ARG A CA 1
ATOM 1554 C C . ARG A 1 198 ? 5.621 10.486 -24.938 1.00 64.00 198 ARG A C 1
ATOM 1556 O O . ARG A 1 198 ? 5.490 11.569 -25.500 1.00 64.00 198 ARG A O 1
ATOM 1563 N N . LEU A 1 199 ? 6.011 10.356 -23.672 1.00 58.25 199 LEU A N 1
ATOM 1564 C CA . LEU A 1 199 ? 6.310 11.493 -22.803 1.00 58.25 199 LEU A CA 1
ATOM 1565 C C . LEU A 1 199 ? 7.539 12.280 -23.281 1.00 58.25 199 LEU A C 1
ATOM 1567 O O . LEU A 1 199 ? 7.530 13.507 -23.241 1.00 58.25 199 LEU A O 1
ATOM 1571 N N . SER A 1 200 ? 8.566 11.602 -23.801 1.00 59.12 200 SER A N 1
ATOM 1572 C CA . SER A 1 200 ? 9.782 12.258 -24.302 1.00 59.12 200 SER A CA 1
ATOM 1573 C C . SER A 1 200 ? 9.605 12.993 -25.638 1.00 59.12 200 SER A C 1
ATOM 1575 O O . SER A 1 200 ? 10.399 13.877 -25.947 1.00 59.12 200 SER A O 1
ATOM 1577 N N . SER A 1 201 ? 8.579 12.661 -26.433 1.00 61.88 201 SER A N 1
ATOM 1578 C CA . SER A 1 201 ? 8.449 13.132 -27.823 1.00 61.88 201 SER A CA 1
ATOM 1579 C C . SER A 1 201 ? 7.442 14.262 -28.059 1.00 61.88 201 SER A C 1
ATOM 1581 O O . SER A 1 201 ? 7.533 14.916 -29.097 1.00 61.88 201 SER A O 1
ATOM 1583 N N . LYS A 1 202 ? 6.482 14.513 -27.156 1.00 54.78 202 LYS A N 1
ATOM 1584 C CA . LYS A 1 202 ? 5.363 15.446 -27.426 1.00 54.78 202 LYS A CA 1
ATOM 1585 C C . LYS A 1 202 ? 5.313 16.722 -26.587 1.00 54.78 202 LYS A C 1
ATOM 1587 O O . LYS A 1 202 ? 4.473 17.575 -26.859 1.00 54.78 202 LYS A O 1
ATOM 1592 N N . GLY A 1 203 ? 6.216 16.903 -25.625 1.00 53.44 203 GLY A N 1
ATOM 1593 C CA . GLY A 1 203 ? 6.043 17.962 -24.629 1.00 53.44 203 GLY A CA 1
ATOM 1594 C C . GLY A 1 203 ? 4.856 17.658 -23.704 1.00 53.44 203 GLY A C 1
ATOM 1595 O O . GLY A 1 203 ? 3.969 16.870 -24.023 1.00 53.44 203 GLY A O 1
ATOM 1596 N N . PHE A 1 204 ? 4.891 18.214 -22.498 1.00 62.97 204 PHE A N 1
ATOM 1597 C CA . PHE A 1 204 ? 4.084 17.712 -21.389 1.00 62.97 204 PHE A CA 1
ATOM 1598 C C . PHE A 1 204 ? 2.731 18.405 -21.236 1.00 62.97 204 PHE A C 1
ATOM 1600 O O . PHE A 1 204 ? 2.669 19.626 -21.102 1.00 62.97 204 PHE A O 1
ATOM 1607 N N . SER A 1 205 ? 1.670 17.601 -21.110 1.00 57.81 205 SER A N 1
ATOM 1608 C CA . SER A 1 205 ? 0.418 18.007 -20.470 1.00 57.81 205 SER A CA 1
ATOM 1609 C C . SER A 1 205 ? 0.026 17.007 -19.373 1.00 57.81 205 SER A C 1
ATOM 1611 O O . SER A 1 205 ? 0.263 15.802 -19.491 1.00 57.81 205 SER A O 1
ATOM 1613 N N . SER A 1 206 ? -0.600 17.487 -18.295 1.00 52.12 206 SER A N 1
ATOM 1614 C CA . SER A 1 206 ? -1.134 16.626 -17.225 1.00 52.12 206 SER A CA 1
ATOM 1615 C C . SER A 1 206 ? -2.208 15.652 -17.734 1.00 52.12 206 SER A C 1
ATOM 1617 O O . SER A 1 206 ? -2.394 14.580 -17.161 1.00 52.12 206 SER A O 1
ATOM 1619 N N . ALA A 1 207 ? -2.893 15.994 -18.831 1.00 59.38 207 ALA A N 1
ATOM 1620 C CA . ALA A 1 207 ? -3.907 15.146 -19.452 1.00 59.38 207 ALA A CA 1
ATOM 1621 C C . ALA A 1 207 ? -3.293 13.905 -20.123 1.00 59.38 207 ALA A C 1
ATOM 1623 O O . ALA A 1 207 ? -3.822 12.803 -19.974 1.00 59.38 207 ALA A O 1
ATOM 1624 N N . ASP A 1 208 ? -2.147 14.058 -20.794 1.00 58.06 208 ASP A N 1
ATOM 1625 C CA . ASP A 1 208 ? -1.432 12.934 -21.410 1.00 58.06 208 ASP A CA 1
ATOM 1626 C C . ASP A 1 208 ? -0.908 11.957 -20.351 1.00 58.06 208 ASP A C 1
ATOM 1628 O O . ASP A 1 208 ? -0.999 10.741 -20.526 1.00 58.06 208 ASP A O 1
ATOM 1632 N N . MET A 1 209 ? -0.434 12.476 -19.212 1.00 56.09 209 MET A N 1
ATOM 1633 C CA . MET A 1 209 ? -0.015 11.658 -18.070 1.00 56.09 209 MET A CA 1
ATOM 1634 C C . MET A 1 209 ? -1.166 10.817 -17.517 1.00 56.09 209 MET A C 1
ATOM 1636 O O . MET A 1 209 ? -1.011 9.608 -17.374 1.00 56.09 209 MET A O 1
ATOM 1640 N N . MET A 1 210 ? -2.326 11.431 -17.268 1.00 56.84 210 MET A N 1
ATOM 1641 C CA . MET A 1 210 ? -3.528 10.748 -16.767 1.00 56.84 210 MET A CA 1
ATOM 1642 C C . MET A 1 210 ? -4.050 9.675 -17.737 1.00 56.84 210 MET A C 1
ATOM 1644 O O . MET A 1 210 ? -4.489 8.603 -17.321 1.00 56.84 210 MET A O 1
ATOM 1648 N N . ALA A 1 211 ? -3.994 9.938 -19.045 1.00 62.31 211 ALA A N 1
ATOM 1649 C CA . ALA A 1 211 ? -4.397 8.964 -20.056 1.00 62.31 211 ALA A CA 1
ATOM 1650 C C . ALA A 1 211 ? -3.438 7.761 -20.106 1.00 62.31 211 ALA A C 1
ATOM 1652 O O . ALA A 1 211 ? -3.881 6.613 -20.185 1.00 62.31 211 ALA A O 1
ATOM 1653 N N . LEU A 1 212 ? -2.128 8.012 -20.020 1.00 59.53 212 LEU A N 1
ATOM 1654 C CA . LEU A 1 212 ? -1.095 6.976 -20.061 1.00 59.53 212 LEU A CA 1
ATOM 1655 C C . LEU A 1 212 ? -1.061 6.130 -18.784 1.00 59.53 212 LEU A C 1
ATOM 1657 O O . LEU A 1 212 ? -0.920 4.909 -18.871 1.00 59.53 212 LEU A O 1
ATOM 1661 N N . THR A 1 213 ? -1.246 6.741 -17.611 1.00 56.72 213 THR A N 1
ATOM 1662 C CA . THR A 1 213 ? -1.446 5.993 -16.363 1.00 56.72 213 THR A CA 1
ATOM 1663 C C . THR A 1 213 ? -2.721 5.165 -16.435 1.00 56.72 213 THR A C 1
ATOM 1665 O O . THR A 1 213 ? -2.685 3.987 -16.102 1.00 56.72 213 THR A O 1
ATOM 1668 N N . GLY A 1 214 ? -3.812 5.703 -16.988 1.00 62.66 214 GLY A N 1
ATOM 1669 C CA . GLY A 1 214 ? -5.039 4.948 -17.258 1.00 62.66 214 GLY A CA 1
ATOM 1670 C C . GLY A 1 214 ? -4.842 3.718 -18.160 1.00 62.66 214 GLY A C 1
ATOM 1671 O O . GLY A 1 214 ? -5.417 2.664 -17.884 1.00 62.66 214 GLY A O 1
ATOM 1672 N N . GLU A 1 215 ? -4.026 3.809 -19.218 1.00 66.56 215 GLU A N 1
ATOM 1673 C CA . GLU A 1 215 ? -3.659 2.659 -20.068 1.00 66.56 215 GLU A CA 1
ATOM 1674 C C . GLU A 1 215 ? -2.827 1.618 -19.297 1.00 66.56 215 GLU A C 1
ATOM 1676 O O . GLU A 1 215 ? -3.126 0.422 -19.361 1.00 66.56 215 GLU A O 1
ATOM 1681 N N . LEU A 1 216 ? -1.832 2.070 -18.525 1.00 63.81 216 LEU A N 1
ATOM 1682 C CA . LEU A 1 216 ? -1.014 1.220 -17.654 1.00 63.81 216 LEU A CA 1
ATOM 1683 C C . LEU A 1 216 ? -1.871 0.472 -16.626 1.00 63.81 216 LEU A C 1
ATOM 1685 O O . LEU A 1 216 ? -1.757 -0.745 -16.477 1.00 63.81 216 LEU A O 1
ATOM 1689 N N . PHE A 1 217 ? -2.781 1.186 -15.968 1.00 64.62 217 PHE A N 1
ATOM 1690 C CA . PHE A 1 217 ? -3.710 0.618 -15.002 1.00 64.62 217 PHE A CA 1
ATOM 1691 C C . PHE A 1 217 ? -4.641 -0.398 -15.646 1.00 64.62 217 PHE A C 1
ATOM 1693 O O . PHE A 1 217 ? -4.815 -1.483 -15.099 1.00 64.62 217 PHE A O 1
ATOM 1700 N N . LYS A 1 218 ? -5.181 -0.114 -16.836 1.00 66.56 218 LYS A N 1
ATOM 1701 C CA . LYS A 1 218 ? -5.999 -1.087 -17.567 1.00 66.56 218 LYS A CA 1
ATOM 1702 C C . LYS A 1 218 ? -5.225 -2.375 -17.831 1.00 66.56 218 LYS A C 1
ATOM 1704 O O . LYS A 1 218 ? -5.745 -3.430 -17.511 1.00 66.56 218 LYS A O 1
ATOM 1709 N N . GLU A 1 219 ? -3.996 -2.341 -18.330 1.00 69.25 219 GLU A N 1
ATOM 1710 C CA . GLU A 1 219 ? -3.221 -3.570 -18.593 1.00 69.25 219 GLU A CA 1
ATOM 1711 C C . GLU A 1 219 ? -2.855 -4.365 -17.326 1.00 69.25 219 GLU A C 1
ATOM 1713 O O . GLU A 1 219 ? -2.923 -5.604 -17.300 1.00 69.25 219 GLU A O 1
ATOM 1718 N N . ILE A 1 220 ? -2.496 -3.667 -16.246 1.00 65.62 220 ILE A N 1
ATOM 1719 C CA . ILE A 1 220 ? -2.222 -4.298 -14.950 1.00 65.62 220 ILE A CA 1
ATOM 1720 C C . ILE A 1 220 ? -3.501 -4.966 -14.418 1.00 65.62 220 ILE A C 1
ATOM 1722 O O . ILE A 1 220 ? -3.464 -6.143 -14.034 1.00 65.62 220 ILE A O 1
ATOM 1726 N N . CYS A 1 221 ? -4.634 -4.257 -14.481 1.00 59.03 221 CYS A N 1
ATOM 1727 C CA . CYS A 1 221 ? -5.944 -4.692 -13.995 1.00 59.03 221 CYS A CA 1
ATOM 1728 C C . CYS A 1 221 ? -6.647 -5.727 -14.879 1.00 59.03 221 CYS A C 1
ATOM 1730 O O . CYS A 1 221 ? -7.407 -6.541 -14.357 1.00 59.03 221 CYS A O 1
ATOM 1732 N N . LEU A 1 222 ? -6.424 -5.713 -16.196 1.00 56.97 222 LEU A N 1
ATOM 1733 C CA . LEU A 1 222 ? -7.061 -6.612 -17.168 1.00 56.97 222 LEU A CA 1
ATOM 1734 C C . LEU A 1 222 ? -6.433 -8.004 -17.190 1.00 56.97 222 LEU A C 1
ATOM 1736 O O . LEU A 1 222 ? -7.081 -8.941 -17.648 1.00 56.97 222 LEU A O 1
ATOM 1740 N N . GLY A 1 223 ? -5.244 -8.194 -16.611 1.00 52.72 223 GLY A N 1
ATOM 1741 C CA . GLY A 1 223 ? -4.711 -9.531 -16.320 1.00 52.72 223 GLY A CA 1
ATOM 1742 C C . GLY A 1 223 ? -5.432 -10.222 -15.156 1.00 52.72 223 GLY A C 1
ATOM 1743 O O . GLY A 1 223 ? -4.783 -10.794 -14.276 1.00 52.72 223 GLY A O 1
ATOM 1744 N N . LYS A 1 224 ? -6.767 -10.118 -15.118 1.00 50.72 224 LYS A N 1
ATOM 1745 C CA . LYS A 1 224 ? -7.641 -10.757 -14.136 1.00 50.72 224 LYS A CA 1
ATOM 1746 C C . LYS A 1 224 ? -7.398 -12.267 -14.178 1.00 50.72 224 LYS A C 1
ATOM 1748 O O . LYS A 1 224 ? -7.468 -12.883 -15.236 1.00 50.72 224 LYS A O 1
ATOM 1753 N N . GLY A 1 225 ? -7.094 -12.852 -13.021 1.00 54.50 225 GLY A N 1
ATOM 1754 C CA . GLY A 1 225 ? -6.999 -14.303 -12.839 1.00 54.50 225 GLY A CA 1
ATOM 1755 C C . GLY A 1 225 ? -5.606 -14.924 -12.979 1.00 54.50 225 GLY A C 1
ATOM 1756 O O . GLY A 1 225 ? -5.466 -16.102 -12.668 1.00 54.50 225 GLY A O 1
ATOM 1757 N N . THR A 1 226 ? -4.563 -14.180 -13.372 1.00 63.97 226 THR A N 1
ATOM 1758 C CA . THR A 1 226 ? -3.190 -14.720 -13.298 1.00 63.97 226 THR A CA 1
ATOM 1759 C C . THR A 1 226 ? -2.659 -14.571 -11.868 1.00 63.97 226 THR A C 1
ATOM 1761 O O . THR A 1 226 ? -2.607 -13.447 -11.372 1.00 63.97 226 THR A O 1
ATOM 1764 N N . PRO A 1 227 ? -2.244 -15.648 -11.178 1.00 76.19 227 PRO A N 1
ATOM 1765 C CA . PRO A 1 227 ? -1.696 -15.534 -9.828 1.00 76.19 227 PRO A CA 1
ATOM 1766 C C . PRO A 1 227 ? -0.448 -14.641 -9.787 1.00 76.19 227 PRO A C 1
ATOM 1768 O O . PRO A 1 227 ? 0.399 -14.724 -10.683 1.00 76.19 227 PRO A O 1
ATOM 1771 N N . TRP A 1 228 ? -0.285 -13.854 -8.715 1.00 78.00 228 TRP A N 1
ATOM 1772 C CA . TRP A 1 228 ? 0.906 -13.017 -8.490 1.00 78.00 228 TRP A CA 1
ATOM 1773 C C . TRP A 1 228 ? 2.201 -13.802 -8.703 1.00 78.00 228 TRP A C 1
ATOM 1775 O O . TRP A 1 228 ? 3.091 -13.362 -9.427 1.00 78.00 228 TRP A O 1
ATOM 1785 N N . GLN A 1 229 ? 2.279 -15.010 -8.142 1.00 78.69 229 GLN A N 1
ATOM 1786 C CA . GLN A 1 229 ? 3.478 -15.840 -8.228 1.00 78.69 229 GLN A CA 1
ATOM 1787 C C . GLN A 1 229 ? 3.857 -16.202 -9.669 1.00 78.69 229 GLN A C 1
ATOM 1789 O O . GLN A 1 229 ? 5.039 -16.256 -10.006 1.00 78.69 229 GLN A O 1
ATOM 1794 N N . SER A 1 230 ? 2.859 -16.413 -10.530 1.00 77.25 230 SER A N 1
ATOM 1795 C CA . SER A 1 230 ? 3.070 -16.717 -11.945 1.00 77.25 230 SER A CA 1
ATOM 1796 C C . SER A 1 230 ? 3.542 -15.486 -12.721 1.00 77.25 230 SER A C 1
ATOM 1798 O O . SER A 1 230 ? 4.425 -15.600 -13.571 1.00 77.25 230 SER A O 1
ATOM 1800 N N . ARG A 1 231 ? 2.995 -14.306 -12.400 1.00 76.00 231 ARG A N 1
ATOM 1801 C CA . ARG A 1 231 ? 3.233 -13.070 -13.158 1.00 76.00 231 ARG A CA 1
ATOM 1802 C C . ARG A 1 231 ? 4.444 -12.264 -12.682 1.00 76.00 231 ARG A C 1
ATOM 1804 O O . ARG A 1 231 ? 5.168 -11.718 -13.508 1.00 76.00 231 ARG A O 1
ATOM 1811 N N . TYR A 1 232 ? 4.673 -12.203 -11.373 1.00 82.38 232 TYR A N 1
ATOM 1812 C CA . TYR A 1 232 ? 5.655 -11.318 -10.736 1.00 82.38 232 TYR A CA 1
ATOM 1813 C C . TYR A 1 232 ? 6.615 -12.048 -9.786 1.00 82.38 232 TYR A C 1
ATOM 1815 O O . TYR A 1 232 ? 7.730 -11.571 -9.583 1.00 82.38 232 TYR A O 1
ATOM 1823 N N . GLY A 1 233 ? 6.240 -13.215 -9.244 1.00 81.25 233 GLY A N 1
ATOM 1824 C CA . GLY A 1 233 ? 6.982 -13.906 -8.174 1.00 81.25 233 GLY A CA 1
ATOM 1825 C C . GLY A 1 233 ? 8.468 -14.146 -8.470 1.00 81.25 233 GLY A C 1
ATOM 1826 O O . GLY A 1 233 ? 9.330 -13.754 -7.691 1.00 81.25 233 GLY A O 1
ATOM 1827 N N . LYS A 1 234 ? 8.800 -14.689 -9.651 1.00 84.06 234 LYS A N 1
ATOM 1828 C CA . LYS A 1 234 ? 10.208 -14.927 -10.044 1.00 84.06 234 LYS A CA 1
ATOM 1829 C C . LYS A 1 234 ? 11.039 -13.643 -10.139 1.00 84.06 234 LYS A C 1
ATOM 1831 O O . LYS A 1 234 ? 12.245 -13.671 -9.889 1.00 84.06 234 LYS A O 1
ATOM 1836 N N . SER A 1 235 ? 10.425 -12.542 -10.569 1.00 82.19 235 SER A N 1
ATOM 1837 C CA . SER A 1 235 ? 11.083 -11.236 -10.645 1.00 82.19 235 SER A CA 1
ATOM 1838 C C . SER A 1 235 ? 11.239 -10.629 -9.258 1.00 82.19 235 SER A C 1
ATOM 1840 O O . SER A 1 235 ? 12.330 -10.174 -8.925 1.00 82.19 235 SER A O 1
ATOM 1842 N N . TYR A 1 236 ? 10.198 -10.719 -8.428 1.00 85.38 236 TYR A N 1
ATOM 1843 C CA . TYR A 1 236 ? 10.228 -10.304 -7.030 1.00 85.38 236 TYR A CA 1
ATOM 1844 C C . TYR A 1 236 ? 11.372 -10.979 -6.261 1.00 85.38 236 TYR A C 1
ATOM 1846 O O . TYR A 1 236 ? 12.244 -10.283 -5.746 1.00 85.38 236 TYR A O 1
ATOM 1854 N N . ASP A 1 237 ? 11.441 -12.316 -6.266 1.00 85.44 237 ASP A N 1
ATOM 1855 C CA . ASP A 1 237 ? 12.472 -13.074 -5.538 1.00 85.44 237 ASP A CA 1
ATOM 1856 C C . ASP A 1 237 ? 13.887 -12.691 -5.994 1.00 85.44 237 ASP A C 1
ATOM 1858 O O . ASP A 1 237 ? 14.812 -12.552 -5.188 1.00 85.44 237 ASP A O 1
ATOM 1862 N N . ARG A 1 238 ? 14.058 -12.467 -7.304 1.00 85.75 238 ARG A N 1
ATOM 1863 C CA . ARG A 1 238 ? 15.327 -12.025 -7.891 1.00 85.75 238 ARG A CA 1
ATOM 1864 C C . ARG A 1 238 ? 15.723 -10.633 -7.400 1.00 85.75 238 ARG A C 1
ATOM 1866 O O . ARG A 1 238 ? 16.889 -10.428 -7.062 1.00 85.75 238 ARG A O 1
ATOM 1873 N N . PHE A 1 239 ? 14.789 -9.684 -7.377 1.00 83.00 239 PHE A N 1
ATOM 1874 C CA . PHE A 1 239 ? 15.057 -8.317 -6.926 1.00 83.00 239 PHE A CA 1
ATOM 1875 C C . PHE A 1 239 ? 15.310 -8.250 -5.429 1.00 83.00 239 PHE A C 1
ATOM 1877 O O . PHE A 1 239 ? 16.273 -7.611 -5.013 1.00 83.00 239 PHE A O 1
ATOM 1884 N N . LEU A 1 240 ? 14.531 -8.983 -4.639 1.00 84.12 240 LEU A N 1
ATOM 1885 C CA . LEU A 1 240 ? 14.716 -9.072 -3.199 1.00 84.12 240 LEU A CA 1
ATOM 1886 C C . LEU A 1 240 ? 16.075 -9.683 -2.834 1.00 84.12 240 LEU A C 1
ATOM 1888 O O . LEU A 1 240 ? 16.778 -9.160 -1.971 1.00 84.12 240 LEU A O 1
ATOM 1892 N N . LYS A 1 241 ? 16.487 -10.760 -3.517 1.00 87.06 241 LYS A N 1
ATOM 1893 C CA . LYS A 1 241 ? 17.821 -11.345 -3.331 1.00 87.06 241 LYS A CA 1
ATOM 1894 C C . LYS A 1 241 ? 18.917 -10.308 -3.598 1.00 87.06 241 LYS A C 1
ATOM 1896 O O . LYS A 1 241 ? 19.816 -10.139 -2.780 1.00 87.06 241 LYS A O 1
ATOM 1901 N N . LYS A 1 242 ? 18.807 -9.572 -4.707 1.00 82.50 242 LYS A N 1
ATOM 1902 C CA . LYS A 1 242 ? 19.796 -8.563 -5.106 1.00 82.50 242 LYS A CA 1
ATOM 1903 C C . LYS A 1 242 ? 19.833 -7.350 -4.168 1.00 82.50 242 LYS A C 1
ATOM 1905 O O . LYS A 1 242 ? 20.913 -6.821 -3.911 1.00 82.50 242 LYS A O 1
ATOM 1910 N N . LEU A 1 243 ? 18.683 -6.933 -3.629 1.00 80.56 243 LEU A N 1
ATOM 1911 C CA . LEU A 1 243 ? 18.584 -5.930 -2.560 1.00 80.56 243 LEU A CA 1
ATOM 1912 C C . LEU A 1 243 ? 19.409 -6.353 -1.348 1.00 80.56 243 LEU A C 1
ATOM 1914 O O . LEU A 1 243 ? 20.307 -5.625 -0.930 1.00 80.56 243 LEU A O 1
ATOM 1918 N N . LYS A 1 244 ? 19.157 -7.567 -0.847 1.00 83.38 244 LYS A N 1
ATOM 1919 C CA . LYS A 1 244 ? 19.840 -8.117 0.330 1.00 83.38 244 LYS A CA 1
ATOM 1920 C C . LYS A 1 244 ? 21.352 -8.231 0.107 1.00 83.38 244 LYS A C 1
ATOM 1922 O O . LYS A 1 244 ? 22.125 -7.821 0.967 1.00 83.38 244 LYS A O 1
ATOM 1927 N N . GLU A 1 245 ? 21.782 -8.688 -1.071 1.00 83.38 245 GLU A N 1
ATOM 1928 C CA . GLU A 1 245 ? 23.204 -8.749 -1.450 1.00 83.38 245 GLU A CA 1
ATOM 1929 C C . GLU A 1 245 ? 23.872 -7.366 -1.533 1.00 83.38 245 GLU A C 1
ATOM 1931 O O . GLU A 1 245 ? 25.041 -7.223 -1.180 1.00 83.38 245 GLU A O 1
ATOM 1936 N N . THR A 1 246 ? 23.149 -6.343 -2.000 1.00 72.56 246 THR A N 1
ATOM 1937 C CA . THR A 1 246 ? 23.685 -4.978 -2.145 1.00 72.56 246 THR A CA 1
ATOM 1938 C C . THR A 1 246 ? 23.809 -4.279 -0.793 1.00 72.56 246 THR A C 1
ATOM 1940 O O . THR A 1 246 ? 24.812 -3.615 -0.540 1.00 72.56 246 THR A O 1
ATOM 1943 N N . THR A 1 247 ? 22.821 -4.453 0.088 1.00 70.44 247 THR A N 1
ATOM 1944 C CA . THR A 1 247 ? 22.842 -3.907 1.451 1.00 70.44 247 THR A CA 1
ATOM 1945 C C . THR A 1 247 ? 23.940 -4.556 2.297 1.00 70.44 247 THR A C 1
ATOM 1947 O O . THR A 1 247 ? 24.675 -3.851 2.979 1.00 70.44 247 THR A O 1
ATOM 1950 N N . ALA A 1 248 ? 24.127 -5.877 2.188 1.00 69.50 248 ALA A N 1
ATOM 1951 C CA . ALA A 1 248 ? 25.139 -6.609 2.954 1.00 69.50 248 ALA A CA 1
ATOM 1952 C C . ALA A 1 248 ? 26.595 -6.234 2.614 1.00 69.50 248 ALA A C 1
ATOM 1954 O O . ALA A 1 248 ? 27.481 -6.493 3.412 1.00 69.50 248 ALA A O 1
ATOM 1955 N N . ARG A 1 249 ? 26.862 -5.639 1.442 1.00 64.19 249 ARG A N 1
ATOM 1956 C CA . ARG A 1 249 ? 28.211 -5.185 1.040 1.00 64.19 249 ARG A CA 1
ATOM 1957 C C . ARG A 1 249 ? 28.570 -3.780 1.536 1.00 64.19 249 ARG A C 1
ATOM 1959 O O . ARG A 1 249 ? 29.690 -3.337 1.306 1.00 64.19 249 ARG A O 1
ATOM 1966 N N . LYS A 1 250 ? 27.607 -3.052 2.109 1.00 50.81 250 LYS A N 1
ATOM 1967 C CA . LYS A 1 250 ? 27.772 -1.676 2.609 1.00 50.81 250 LYS A CA 1
ATOM 1968 C C . LYS A 1 250 ? 27.871 -1.594 4.141 1.00 50.81 250 LYS A C 1
ATOM 1970 O O . LYS A 1 250 ? 28.090 -0.497 4.648 1.00 50.81 250 LYS A O 1
ATOM 1975 N N . LEU A 1 251 ? 27.690 -2.720 4.833 1.00 41.53 251 LEU A N 1
ATOM 1976 C CA . LEU A 1 251 ? 27.942 -2.922 6.264 1.00 41.53 251 LEU A CA 1
ATOM 1977 C C . LEU A 1 251 ? 29.277 -3.650 6.434 1.00 41.53 251 LEU A C 1
ATOM 1979 O O . LEU A 1 251 ? 29.959 -3.366 7.439 1.00 41.53 251 LEU A O 1
#

Sequence (251 aa):
GTCAWTDAIRDRLAQCGDDDKRQLKVDLNRLGTEESFGQEQCTQAAAVLAAGVCGPNKPPYYQGMDEVAKVAVTASRGHFQKAQEQFERVLRLQVCAPPEQELWVKFMQLTRSLSGKISEEFGNMMQALGRQPTAFVDPLHMMMMQDEWSFMFRDWLPLVYRQEVFTLVQKDGADGIVAATLAIVQAHRALFSKVLNRLSSKGFSSADMMALTGELFKEICLGKGTPWQSRYGKSYDRFLKKLKETTARKL

Secondary structure (DSSP, 8-state):
--TT--HHHHHHHTTS-HHHHHHHHHHHHHHTT-TTS-HHHHHHHHHHHHHHHSSTTPPPP-TTHHHHHHHHHHHTTT-HHHHHHHHHHHHHHHHTSPPHHHHHHHHHHHHHHT-SHHHHHHHHHHHHT-S-TTSS-HHHHHTTSTTTGGGGGSTTS-HHHHHHHHHHHHHHTHHHHHHHHHHHHHHTHHHHHHHHHHHHHH---HHHHHHHHHHHHHHHHH-TT--HIIIIIHHHHHHHHHHHHHHHT--

Foldseek 3Di:
DCLLPDPLLVVLLVQADPVLSVLLVVLLVVLVPDPVQDSLLSNLLSVLLSCQRRDPPHDDDFPLLSLLSSLLCVLVVNPNVSSNVLSVLLVVLLVPPDALVVQVVLLLVLLVVVDDVLNVLVVVLVVVVVDDPPDPCVPLSLCRHSRRVSVLSDPLADSQSSNVLSVQCSVQRSLSSSLQSQLLCVLCVVLVSVLSVVPVPPDDDPVSVVVSSVVSSCVNHVPPPDHCCRRRVVSSVVSSVVSVVVVVVVD